Protein AF-0000000076840394 (afdb_homodimer)

Structure (mmCIF, N/CA/C/O backbone):
data_AF-0000000076840394-model_v1
#
loop_
_entity.id
_entity.type
_entity.pdbx_description
1 polymer 'Thylakoid lumenal 17.4 kDa protein, chloroplastic'
#
loop_
_atom_site.group_PDB
_atom_site.id
_atom_site.type_symbol
_atom_site.label_atom_id
_atom_site.label_alt_id
_atom_site.label_comp_id
_atom_site.label_asym_id
_atom_site.label_entity_id
_atom_site.label_seq_id
_atom_site.pdbx_PDB_ins_code
_atom_site.Cartn_x
_atom_site.Cartn_y
_atom_site.Cartn_z
_atom_site.occupancy
_atom_site.B_iso_or_equiv
_atom_site.auth_seq_id
_atom_site.auth_comp_id
_atom_site.auth_asym_id
_atom_site.auth_atom_id
_atom_site.pdbx_PDB_model_num
ATOM 1 N N . LEU A 1 1 ? -1.223 6.891 24.359 1 33.06 1 LEU A N 1
ATOM 2 C CA . LEU A 1 1 ? 0.217 6.652 24.375 1 33.06 1 LEU A CA 1
ATOM 3 C C . LEU A 1 1 ? 0.925 7.566 23.375 1 33.06 1 LEU A C 1
ATOM 5 O O . LEU A 1 1 ? 0.61 7.559 22.188 1 33.06 1 LEU A O 1
ATOM 9 N N . PHE A 1 2 ? 1.426 8.547 23.859 1 42.38 2 PHE A N 1
ATOM 10 C CA . PHE A 1 2 ? 2.209 9.508 23.094 1 42.38 2 PHE A CA 1
ATOM 11 C C . PHE A 1 2 ? 3.326 8.812 22.328 1 42.38 2 PHE A C 1
ATOM 13 O O . PHE A 1 2 ? 4.133 8.094 22.922 1 42.38 2 PHE A O 1
ATOM 20 N N . LEU A 1 3 ? 3.109 8.312 21.234 1 62.56 3 LEU A N 1
ATOM 21 C CA . LEU A 1 3 ? 4.234 7.793 20.469 1 62.56 3 LEU A CA 1
ATOM 22 C C . LEU A 1 3 ? 5.418 8.758 20.516 1 62.56 3 LEU A C 1
ATOM 24 O O . LEU A 1 3 ? 5.254 9.961 20.281 1 62.56 3 LEU A O 1
ATOM 28 N N . ARG A 1 4 ? 6.332 8.477 21.391 1 76.56 4 ARG A N 1
ATOM 29 C CA . ARG A 1 4 ? 7.582 9.227 21.359 1 76.56 4 ARG A CA 1
ATOM 30 C C . ARG A 1 4 ? 8.25 9.141 19.984 1 76.56 4 ARG A C 1
ATOM 32 O O . ARG A 1 4 ? 8.703 8.07 19.578 1 76.56 4 ARG A O 1
ATOM 39 N N . LEU A 1 5 ? 8.008 10.195 19.188 1 86.69 5 LEU A N 1
ATOM 40 C CA . LEU A 1 5 ? 8.641 10.281 17.859 1 86.69 5 LEU A CA 1
ATOM 41 C C . LEU A 1 5 ? 10.133 10.531 18 1 86.69 5 LEU A C 1
ATOM 43 O O . LEU A 1 5 ? 10.578 11.18 18.938 1 86.69 5 LEU A O 1
ATOM 47 N N . PRO A 1 6 ? 10.836 9.938 17.156 1 88.19 6 PRO A N 1
ATOM 48 C CA . PRO A 1 6 ? 12.266 10.25 17.172 1 88.19 6 PRO A CA 1
ATOM 49 C C . PRO A 1 6 ? 12.547 11.734 16.953 1 88.19 6 PRO A C 1
ATOM 51 O O . PRO A 1 6 ? 11.648 12.484 16.562 1 88.19 6 PRO A O 1
ATOM 54 N N . PRO A 1 7 ? 13.805 12.078 17.359 1 92.31 7 PRO A N 1
ATOM 55 C CA . PRO A 1 7 ? 14.148 13.461 17.016 1 92.31 7 PRO A CA 1
ATOM 56 C C . PRO A 1 7 ? 13.953 13.766 15.531 1 92.31 7 PRO A C 1
ATOM 58 O O . PRO A 1 7 ? 14.047 12.867 14.695 1 92.31 7 PRO A O 1
ATOM 61 N N . LEU A 1 8 ? 13.695 14.977 15.305 1 94.69 8 LEU A N 1
ATOM 62 C CA . LEU A 1 8 ? 13.531 15.414 13.922 1 94.69 8 LEU A CA 1
ATOM 63 C C . LEU A 1 8 ? 14.797 15.164 13.117 1 94.69 8 LEU A C 1
ATOM 65 O O . LEU A 1 8 ? 15.906 15.406 13.602 1 94.69 8 LEU A O 1
ATOM 69 N N . SER A 1 9 ? 14.555 14.695 11.938 1 93.06 9 SER A N 1
ATOM 70 C CA . SER A 1 9 ? 15.703 14.453 11.07 1 93.06 9 SER A CA 1
ATOM 71 C C . SER A 1 9 ? 16.453 15.742 10.781 1 93.06 9 SER A C 1
ATOM 73 O O . SER A 1 9 ? 15.852 16.797 10.562 1 93.06 9 SER A O 1
ATOM 75 N N . THR A 1 10 ? 17.797 15.625 10.734 1 94 10 THR A N 1
ATOM 76 C CA . THR A 1 10 ? 18.625 16.781 10.438 1 94 10 THR A CA 1
ATOM 77 C C . THR A 1 10 ? 19 16.812 8.953 1 94 10 THR A C 1
ATOM 79 O O . THR A 1 10 ? 19.734 17.719 8.516 1 94 10 THR A O 1
ATOM 82 N N . ASP A 1 11 ? 18.547 15.867 8.195 1 92.12 11 ASP A N 1
ATOM 83 C CA . ASP A 1 11 ? 18.781 15.867 6.754 1 92.12 11 ASP A CA 1
ATOM 84 C C . ASP A 1 11 ? 18.172 17.094 6.086 1 92.12 11 ASP A C 1
ATOM 86 O O . ASP A 1 11 ? 16.953 17.281 6.121 1 92.12 11 ASP A O 1
ATOM 90 N N . PRO A 1 12 ? 19.016 17.891 5.426 1 94.88 12 PRO A N 1
ATOM 91 C CA . PRO A 1 12 ? 18.469 19.109 4.828 1 94.88 12 PRO A CA 1
ATOM 92 C C . PRO A 1 12 ? 17.516 18.812 3.676 1 94.88 12 PRO A C 1
ATOM 94 O O . PRO A 1 12 ? 16.75 19.703 3.271 1 94.88 12 PRO A O 1
ATOM 97 N N . ASN A 1 13 ? 17.547 17.625 3.146 1 93.88 13 ASN A N 1
ATOM 98 C CA . ASN A 1 13 ? 16.672 17.281 2.023 1 93.88 13 ASN A CA 1
ATOM 99 C C . ASN A 1 13 ? 15.523 16.375 2.461 1 93.88 13 ASN A C 1
ATOM 101 O O . ASN A 1 13 ? 14.938 15.664 1.639 1 93.88 13 ASN A O 1
ATOM 105 N N . ARG A 1 14 ? 15.195 16.422 3.707 1 93.31 14 ARG A N 1
ATOM 106 C CA . ARG A 1 14 ? 14.203 15.492 4.246 1 93.31 14 ARG A CA 1
ATOM 107 C C . ARG A 1 14 ? 12.844 15.695 3.586 1 93.31 14 ARG A C 1
ATOM 109 O O . ARG A 1 14 ? 12.125 14.727 3.334 1 93.31 14 ARG A O 1
ATOM 116 N N . CYS A 1 15 ? 12.492 16.922 3.199 1 96.94 15 CYS A N 1
ATOM 117 C CA . CYS A 1 15 ? 11.195 17.156 2.584 1 96.94 15 CYS A CA 1
ATOM 118 C C . CYS A 1 15 ? 11.172 16.656 1.146 1 96.94 15 CYS A C 1
ATOM 120 O O . CYS A 1 15 ? 10.188 16.047 0.713 1 96.94 15 CYS A O 1
ATOM 122 N N . GLU A 1 16 ? 12.305 16.766 0.503 1 93.88 16 GLU A N 1
ATOM 123 C CA . GLU A 1 16 ? 12.398 16.312 -0.881 1 93.88 16 GLU A CA 1
ATOM 124 C C . GLU A 1 16 ? 12.391 14.797 -0.964 1 93.88 16 GLU A C 1
ATOM 126 O O . GLU A 1 16 ? 12.086 14.227 -2.016 1 93.88 16 GLU A O 1
ATOM 131 N N . ALA A 1 17 ? 12.68 14.18 0.083 1 89.5 17 ALA A N 1
ATOM 132 C CA . ALA A 1 17 ? 12.664 12.719 0.111 1 89.5 17 ALA A CA 1
ATOM 133 C C . ALA A 1 17 ? 11.273 12.18 -0.183 1 89.5 17 ALA A C 1
ATOM 135 O O . ALA A 1 17 ? 11.125 11.055 -0.67 1 89.5 17 ALA A O 1
ATOM 136 N N . ALA A 1 18 ? 10.242 13.023 0.045 1 92.69 18 ALA A N 1
ATOM 137 C CA . ALA A 1 18 ? 8.867 12.617 -0.26 1 92.69 18 ALA A CA 1
ATOM 138 C C . ALA A 1 18 ? 8.688 12.383 -1.757 1 92.69 18 ALA A C 1
ATOM 140 O O . ALA A 1 18 ? 7.863 11.562 -2.168 1 92.69 18 ALA A O 1
ATOM 141 N N . PHE A 1 19 ? 9.523 13.055 -2.516 1 90.38 19 PHE A N 1
ATOM 142 C CA . PHE A 1 19 ? 9.398 12.984 -3.967 1 90.38 19 PHE A CA 1
ATOM 143 C C . PHE A 1 19 ? 10.039 11.711 -4.504 1 90.38 19 PHE A C 1
ATOM 145 O O . PHE A 1 19 ? 9.852 11.359 -5.672 1 90.38 19 PHE A O 1
ATOM 152 N N . VAL A 1 20 ? 10.727 11.062 -3.658 1 84.31 20 VAL A N 1
ATOM 153 C CA . VAL A 1 20 ? 11.32 9.773 -4.008 1 84.31 20 VAL A CA 1
ATOM 154 C C . VAL A 1 20 ? 10.516 8.648 -3.375 1 84.31 20 VAL A C 1
ATOM 156 O O . VAL A 1 20 ? 10.281 7.609 -4.004 1 84.31 20 VAL A O 1
ATOM 159 N N . GLY A 1 21 ? 10.039 8.828 -2.221 1 86.19 21 GLY A N 1
ATOM 160 C CA . GLY A 1 21 ? 9.336 7.793 -1.473 1 86.19 21 GLY A CA 1
ATOM 161 C C . GLY A 1 21 ? 10.266 6.922 -0.645 1 86.19 21 GLY A C 1
ATOM 162 O O . GLY A 1 21 ? 11.406 7.301 -0.382 1 86.19 21 GLY A O 1
ATOM 163 N N . ASN A 1 22 ? 9.656 5.887 -0.066 1 80.19 22 ASN A N 1
ATOM 164 C CA . ASN A 1 22 ? 10.523 5.07 0.778 1 80.19 22 ASN A CA 1
ATOM 165 C C . ASN A 1 22 ? 10.422 3.592 0.41 1 80.19 22 ASN A C 1
ATOM 167 O O . ASN A 1 22 ? 9.508 3.184 -0.305 1 80.19 22 ASN A O 1
ATOM 171 N N . THR A 1 23 ? 11.398 2.881 0.812 1 76.44 23 THR A N 1
ATOM 172 C CA . THR A 1 23 ? 11.539 1.473 0.46 1 76.44 23 THR A CA 1
ATOM 173 C C . THR A 1 23 ? 11.078 0.58 1.609 1 76.44 23 THR A C 1
ATOM 175 O O . THR A 1 23 ? 11.086 -0.647 1.49 1 76.44 23 THR A O 1
ATOM 178 N N . ILE A 1 24 ? 10.758 1.131 2.719 1 69.94 24 ILE A N 1
ATOM 179 C CA . ILE A 1 24 ? 10.406 0.3 3.863 1 69.94 24 ILE A CA 1
ATOM 180 C C . ILE A 1 24 ? 8.992 0.65 4.336 1 69.94 24 ILE A C 1
ATOM 182 O O . ILE A 1 24 ? 8.648 1.828 4.449 1 69.94 24 ILE A O 1
ATOM 186 N N . GLY A 1 25 ? 8.016 -0.244 4.355 1 61.03 25 GLY A N 1
ATOM 187 C CA . GLY A 1 25 ? 6.723 -0.118 5.016 1 61.03 25 GLY A CA 1
ATOM 188 C C . GLY A 1 25 ? 6.773 -0.451 6.492 1 61.03 25 GLY A C 1
ATOM 189 O O . GLY A 1 25 ? 5.746 -0.436 7.172 1 61.03 25 GLY A O 1
ATOM 190 N N . GLN A 1 26 ? 7.676 0.099 7.418 1 51.09 26 GLN A N 1
ATOM 191 C CA . GLN A 1 26 ? 8.086 -0.066 8.805 1 51.09 26 GLN A CA 1
ATOM 192 C C . GLN A 1 26 ? 7.863 -1.5 9.281 1 51.09 26 GLN A C 1
ATOM 194 O O . GLN A 1 26 ? 6.738 -1.998 9.266 1 51.09 26 GLN A O 1
ATOM 199 N N . ALA A 1 27 ? 8.539 -2.461 8.797 1 44.81 27 ALA A N 1
ATOM 200 C CA . ALA A 1 27 ? 8.539 -3.66 9.633 1 44.81 27 ALA A CA 1
ATOM 201 C C . ALA A 1 27 ? 9.25 -3.408 10.961 1 44.81 27 ALA A C 1
ATOM 203 O O . ALA A 1 27 ? 10.078 -2.498 11.062 1 44.81 27 ALA A O 1
ATOM 204 N N . ASN A 1 28 ? 8.812 -4.027 12.039 1 40.78 28 ASN A N 1
ATOM 205 C CA . ASN A 1 28 ? 9.328 -4.082 13.398 1 40.78 28 ASN A CA 1
ATOM 206 C C . ASN A 1 28 ? 10.852 -4.121 13.422 1 40.78 28 ASN A C 1
ATOM 208 O O . ASN A 1 28 ? 11.445 -4.859 14.211 1 40.78 28 ASN A O 1
ATOM 212 N N . GLY A 1 29 ? 11.602 -3.328 12.859 1 39.72 29 GLY A N 1
ATOM 213 C CA . GLY A 1 29 ? 13.008 -3.309 13.203 1 39.72 29 GLY A CA 1
ATOM 214 C C . GLY A 1 29 ? 13.906 -2.914 12.047 1 39.72 29 GLY A C 1
ATOM 215 O O . GLY A 1 29 ? 15.133 -3.002 12.141 1 39.72 29 GLY A O 1
ATOM 216 N N . VAL A 1 30 ? 13.406 -3.045 10.891 1 45.47 30 VAL A N 1
ATOM 217 C CA . VAL A 1 30 ? 14.453 -2.795 9.898 1 45.47 30 VAL A CA 1
ATOM 218 C C . VAL A 1 30 ? 14.672 -1.292 9.75 1 45.47 30 VAL A C 1
ATOM 220 O O . VAL A 1 30 ? 13.711 -0.525 9.648 1 45.47 30 VAL A O 1
ATOM 223 N N . TYR A 1 31 ? 15.859 -0.805 10.352 1 45.94 31 TYR A N 1
ATOM 224 C CA . TYR A 1 31 ? 16.359 0.556 10.508 1 45.94 31 TYR A CA 1
ATOM 225 C C . TYR A 1 31 ? 16.594 1.209 9.156 1 45.94 31 TYR A C 1
ATOM 227 O O . TYR A 1 31 ? 17.703 1.135 8.609 1 45.94 31 TYR A O 1
ATOM 235 N N . ASP A 1 32 ? 15.75 1.082 8.18 1 59.88 32 ASP A N 1
ATOM 236 C CA . ASP A 1 32 ? 16.062 2.047 7.129 1 59.88 32 ASP A CA 1
ATOM 237 C C . ASP A 1 32 ? 15.602 3.449 7.516 1 59.88 32 ASP A C 1
ATOM 239 O O . ASP A 1 32 ? 14.891 3.623 8.508 1 59.88 32 ASP A O 1
ATOM 243 N N . LYS A 1 33 ? 16.25 4.449 6.914 1 68.88 33 LYS A N 1
ATOM 244 C CA . LYS A 1 33 ? 16.016 5.859 7.223 1 68.88 33 LYS A CA 1
ATOM 245 C C . LYS A 1 33 ? 14.531 6.203 7.141 1 68.88 33 LYS A C 1
ATOM 247 O O . LYS A 1 33 ? 13.875 5.914 6.137 1 68.88 33 LYS A O 1
ATOM 252 N N . VAL A 1 34 ? 14.023 6.547 8.289 1 78.5 34 VAL A N 1
ATOM 253 C CA . VAL A 1 34 ? 12.633 6.977 8.422 1 78.5 34 VAL A CA 1
ATOM 254 C C . VAL A 1 34 ? 12.359 8.141 7.477 1 78.5 34 VAL A C 1
ATOM 256 O O . VAL A 1 34 ? 13.195 9.039 7.336 1 78.5 34 VAL A O 1
ATOM 259 N N . LEU A 1 35 ? 11.305 8.078 6.754 1 90 35 LEU A N 1
ATOM 260 C CA . LEU A 1 35 ? 10.875 9.219 5.961 1 90 35 LEU A CA 1
ATOM 261 C C . LEU A 1 35 ? 10.234 10.281 6.848 1 90 35 LEU A C 1
ATOM 263 O O . LEU A 1 35 ? 9.039 10.227 7.129 1 90 35 LEU A O 1
ATOM 267 N N . ASP A 1 36 ? 11.055 11.211 7.305 1 93.31 36 ASP A N 1
ATOM 268 C CA . ASP A 1 36 ? 10.609 12.242 8.227 1 93.31 36 ASP A CA 1
ATOM 269 C C . ASP A 1 36 ? 10.164 13.5 7.473 1 93.31 36 ASP A C 1
ATOM 271 O O . ASP A 1 36 ? 11 14.312 7.066 1 93.31 36 ASP A O 1
ATOM 275 N N . LEU A 1 37 ? 8.844 13.633 7.391 1 96.94 37 LEU A N 1
ATOM 276 C CA . LEU A 1 37 ? 8.266 14.742 6.641 1 96.94 37 LEU A CA 1
ATOM 277 C C . LEU A 1 37 ? 7.574 15.727 7.578 1 96.94 37 LEU A C 1
ATOM 279 O O . LEU A 1 37 ? 6.773 16.547 7.137 1 96.94 37 LEU A O 1
ATOM 283 N N . ARG A 1 38 ? 7.816 15.555 8.93 1 98.38 38 ARG A N 1
ATOM 284 C CA . ARG A 1 38 ? 7.184 16.469 9.875 1 98.38 38 ARG A CA 1
ATOM 285 C C . ARG A 1 38 ? 7.516 17.906 9.555 1 98.38 38 ARG A C 1
ATOM 287 O O . ARG A 1 38 ? 8.656 18.234 9.219 1 98.38 38 ARG A O 1
ATOM 294 N N . PHE A 1 39 ? 6.512 18.719 9.461 1 98.69 39 PHE A N 1
ATOM 295 C CA . PHE A 1 39 ? 6.562 20.172 9.32 1 98.69 39 PHE A CA 1
ATOM 296 C C . PHE A 1 39 ? 6.953 20.562 7.902 1 98.69 39 PHE A C 1
ATOM 298 O O . PHE A 1 39 ? 7.141 21.75 7.609 1 98.69 39 PHE A O 1
ATOM 305 N N . CYS A 1 40 ? 7.074 19.641 6.988 1 98.81 40 CYS A N 1
ATOM 306 C CA . CYS A 1 40 ? 7.332 19.969 5.594 1 98.81 40 CYS A CA 1
ATOM 307 C C . CYS A 1 40 ? 6.109 20.625 4.949 1 98.81 40 CYS A C 1
ATOM 309 O O . CYS A 1 40 ? 4.977 20.359 5.359 1 98.81 40 CYS A O 1
ATOM 311 N N . ASP A 1 41 ? 6.379 21.438 3.996 1 98.88 41 ASP A N 1
ATOM 312 C CA . ASP A 1 41 ? 5.301 22.125 3.283 1 98.88 41 ASP A CA 1
ATOM 313 C C . ASP A 1 41 ? 5.234 21.672 1.827 1 98.88 41 ASP A C 1
ATOM 315 O O . ASP A 1 41 ? 6.113 22 1.028 1 98.88 41 ASP A O 1
ATOM 319 N N . PHE A 1 42 ? 4.117 20.906 1.491 1 98.75 42 PHE A N 1
ATOM 320 C CA . PHE A 1 42 ? 3.896 20.422 0.135 1 98.75 42 PHE A CA 1
ATOM 321 C C . PHE A 1 42 ? 2.656 21.062 -0.477 1 98.75 42 PHE A C 1
ATOM 323 O O . PHE A 1 42 ? 2.072 20.531 -1.42 1 98.75 42 PHE A O 1
ATOM 330 N N . THR A 1 43 ? 2.275 22.188 0.034 1 98.88 43 THR A N 1
ATOM 331 C CA . THR A 1 43 ? 1.061 22.875 -0.402 1 98.88 43 THR A CA 1
ATOM 332 C C . THR A 1 43 ? 1.064 23.062 -1.916 1 98.88 43 THR A C 1
ATOM 334 O O . THR A 1 43 ? 2.053 23.531 -2.484 1 98.88 43 THR A O 1
ATOM 337 N N . ASN A 1 44 ? 0.104 22.562 -2.555 1 98.81 44 ASN A N 1
ATOM 338 C CA . ASN A 1 44 ? -0.205 22.734 -3.971 1 98.81 44 ASN A CA 1
ATOM 339 C C . ASN A 1 44 ? 0.82 22.031 -4.855 1 98.81 44 ASN A C 1
ATOM 341 O O . ASN A 1 44 ? 0.971 22.359 -6.031 1 98.81 44 ASN A O 1
ATOM 345 N N . ASP A 1 45 ? 1.522 21.047 -4.266 1 98.19 45 ASP A N 1
ATOM 346 C CA . ASP A 1 45 ? 2.348 20.219 -5.125 1 98.19 45 ASP A CA 1
ATOM 347 C C . ASP A 1 45 ? 1.482 19.312 -6.012 1 98.19 45 ASP A C 1
ATOM 349 O O . ASP A 1 45 ? 0.798 18.422 -5.516 1 98.19 45 ASP A O 1
ATOM 353 N N . LYS A 1 46 ? 1.564 19.516 -7.277 1 97.94 46 LYS A N 1
ATOM 354 C CA . LYS A 1 46 ? 0.637 18.844 -8.18 1 97.94 46 LYS A CA 1
ATOM 355 C C . LYS A 1 46 ? 1.317 17.688 -8.898 1 97.94 46 LYS A C 1
ATOM 357 O O . LYS A 1 46 ? 0.671 16.938 -9.641 1 97.94 46 LYS A O 1
ATOM 362 N N . ASN A 1 47 ? 2.633 17.422 -8.562 1 93.56 47 ASN A N 1
ATOM 363 C CA . ASN A 1 47 ? 3.326 16.5 -9.461 1 93.56 47 ASN A CA 1
ATOM 364 C C . ASN A 1 47 ? 4.234 15.547 -8.695 1 93.56 47 ASN A C 1
ATOM 366 O O . ASN A 1 47 ? 4.289 14.359 -9.008 1 93.56 47 ASN A O 1
ATOM 370 N N . ASN A 1 48 ? 4.859 15.992 -7.672 1 92.69 48 ASN A N 1
ATOM 371 C CA . ASN A 1 48 ? 6.016 15.273 -7.148 1 92.69 48 ASN A CA 1
ATOM 372 C C . ASN A 1 48 ? 5.598 14.148 -6.203 1 92.69 48 ASN A C 1
ATOM 374 O O . ASN A 1 48 ? 6.383 13.242 -5.93 1 92.69 48 ASN A O 1
ATOM 378 N N . LEU A 1 49 ? 4.312 14.164 -5.766 1 94.19 49 LEU A N 1
ATOM 379 C CA . LEU A 1 49 ? 3.92 13.203 -4.746 1 94.19 49 LEU A CA 1
ATOM 380 C C . LEU A 1 49 ? 3.053 12.102 -5.344 1 94.19 49 LEU A C 1
ATOM 382 O O . LEU A 1 49 ? 2.795 11.086 -4.688 1 94.19 49 LEU A O 1
ATOM 386 N N . LYS A 1 50 ? 2.662 12.25 -6.637 1 93.75 50 LYS A N 1
ATOM 387 C CA . LYS A 1 50 ? 1.775 11.289 -7.285 1 93.75 50 LYS A CA 1
ATOM 388 C C . LYS A 1 50 ? 2.402 9.898 -7.32 1 93.75 50 LYS A C 1
ATOM 390 O O . LYS A 1 50 ? 3.561 9.742 -7.711 1 93.75 50 LYS A O 1
ATOM 395 N N . GLY A 1 51 ? 1.703 9.031 -6.773 1 90.06 51 GLY A N 1
ATOM 396 C CA . GLY A 1 51 ? 2.084 7.633 -6.926 1 90.06 51 GLY A CA 1
ATOM 397 C C . GLY A 1 51 ? 3.217 7.223 -6.004 1 90.06 51 GLY A C 1
ATOM 398 O O . GLY A 1 51 ? 3.75 6.117 -6.125 1 90.06 51 GLY A O 1
ATOM 399 N N . LYS A 1 52 ? 3.566 8.039 -5.109 1 89.94 52 LYS A N 1
ATOM 400 C CA . LYS A 1 52 ? 4.691 7.715 -4.242 1 89.94 52 LYS A CA 1
ATOM 401 C C . LYS A 1 52 ? 4.258 6.805 -3.094 1 89.94 52 LYS A C 1
ATOM 403 O O . LYS A 1 52 ? 3.088 6.793 -2.713 1 89.94 52 LYS A O 1
ATOM 408 N N . THR A 1 53 ? 5.219 5.988 -2.709 1 91.12 53 THR A N 1
ATOM 409 C CA . THR A 1 53 ? 5.027 5.25 -1.466 1 91.12 53 THR A CA 1
ATOM 410 C C . THR A 1 53 ? 5.574 6.039 -0.28 1 91.12 53 THR A C 1
ATOM 412 O O . THR A 1 53 ? 6.758 6.383 -0.251 1 91.12 53 THR A O 1
ATOM 415 N N . LEU A 1 54 ? 4.73 6.312 0.624 1 91.5 54 LEU A N 1
ATOM 416 C CA . LEU A 1 54 ? 5.09 7.043 1.833 1 91.5 54 LEU A CA 1
ATOM 417 C C . LEU A 1 54 ? 4.855 6.191 3.074 1 91.5 54 LEU A C 1
ATOM 419 O O . LEU A 1 54 ? 4.25 6.648 4.043 1 91.5 54 LEU A O 1
ATOM 423 N N . SER A 1 55 ? 5.316 4.996 2.996 1 89.5 55 SER A N 1
ATOM 424 C CA . SER A 1 55 ? 5.113 4.051 4.09 1 89.5 55 SER A CA 1
ATOM 425 C C . SER A 1 55 ? 5.906 4.465 5.328 1 89.5 55 SER A C 1
ATOM 427 O O . SER A 1 55 ? 7.055 4.902 5.219 1 89.5 55 SER A O 1
ATOM 429 N N . ALA A 1 56 ? 5.262 4.387 6.492 1 88.62 56 ALA A N 1
ATOM 430 C CA . ALA A 1 56 ? 5.84 4.672 7.805 1 88.62 56 ALA A CA 1
ATOM 431 C C . ALA A 1 56 ? 6.324 6.117 7.883 1 88.62 56 ALA A C 1
ATOM 433 O O . ALA A 1 56 ? 7.148 6.457 8.734 1 88.62 56 ALA A O 1
ATOM 434 N N . ALA A 1 57 ? 5.867 6.902 7 1 92.31 57 ALA A N 1
ATOM 435 C CA . ALA A 1 57 ? 6.285 8.297 7 1 92.31 57 ALA A CA 1
ATOM 436 C C . ALA A 1 57 ? 5.758 9.031 8.227 1 92.31 57 ALA A C 1
ATOM 438 O O . ALA A 1 57 ? 4.617 8.82 8.641 1 92.31 57 ALA A O 1
ATOM 439 N N . LEU A 1 58 ? 6.672 9.836 8.773 1 94.62 58 LEU A N 1
ATOM 440 C CA . LEU A 1 58 ? 6.266 10.773 9.812 1 94.62 58 LEU A CA 1
ATOM 441 C C . LEU A 1 58 ? 5.883 12.125 9.211 1 94.62 58 LEU A C 1
ATOM 443 O O . LEU A 1 58 ? 6.727 12.805 8.625 1 94.62 58 LEU A O 1
ATOM 447 N N . MET A 1 59 ? 4.539 12.539 9.43 1 97.44 59 MET A N 1
ATOM 448 C CA . MET A 1 59 ? 4.051 13.68 8.672 1 97.44 59 MET A CA 1
ATOM 449 C C . MET A 1 59 ? 3.369 14.695 9.586 1 97.44 59 MET A C 1
ATOM 451 O O . MET A 1 59 ? 2.654 15.578 9.117 1 97.44 59 MET A O 1
ATOM 455 N N . SER A 1 60 ? 3.551 14.5 10.898 1 98.19 60 SER A N 1
ATOM 456 C CA . SER A 1 60 ? 2.91 15.43 11.812 1 98.19 60 SER A CA 1
ATOM 457 C C . SER A 1 60 ? 3.32 16.875 11.508 1 98.19 60 SER A C 1
ATOM 459 O O . SER A 1 60 ? 4.504 17.156 11.328 1 98.19 60 SER A O 1
ATOM 461 N N . GLY A 1 61 ? 2.303 17.703 11.398 1 98.44 61 GLY A N 1
ATOM 462 C CA . GLY A 1 61 ? 2.545 19.109 11.172 1 98.44 61 GLY A CA 1
ATOM 463 C C . GLY A 1 61 ? 2.881 19.438 9.727 1 98.44 61 GLY A C 1
ATOM 464 O O . GLY A 1 61 ? 3.076 20.594 9.375 1 98.44 61 GLY A O 1
ATOM 465 N N . ALA A 1 62 ? 2.945 18.469 8.875 1 98.88 62 ALA A N 1
ATOM 466 C CA . ALA A 1 62 ? 3.188 18.719 7.457 1 98.88 62 ALA A CA 1
ATOM 467 C C . ALA A 1 62 ? 1.947 19.297 6.785 1 98.88 62 ALA A C 1
ATOM 469 O O . ALA A 1 62 ? 0.831 19.141 7.285 1 98.88 62 ALA A O 1
ATOM 470 N N . LYS A 1 63 ? 2.174 20.016 5.719 1 98.94 63 LYS A N 1
ATOM 471 C CA . LYS A 1 63 ? 1.087 20.578 4.93 1 98.94 63 LYS A CA 1
ATOM 472 C C . LYS A 1 63 ? 1.047 19.969 3.529 1 98.94 63 LYS A C 1
ATOM 474 O O . LYS A 1 63 ? 2.029 20.047 2.787 1 98.94 63 LYS A O 1
ATOM 479 N N . PHE A 1 64 ? -0.13 19.406 3.195 1 98.94 64 PHE A N 1
ATOM 480 C CA . PHE A 1 64 ? -0.358 18.844 1.873 1 98.94 64 PHE A CA 1
ATOM 481 C C . PHE A 1 64 ? -1.527 19.531 1.182 1 98.94 64 PHE A C 1
ATOM 483 O O . PHE A 1 64 ? -2.076 19.016 0.208 1 98.94 64 PHE A O 1
ATOM 490 N N . ASP A 1 65 ? -1.886 20.75 1.66 1 98.94 65 ASP A N 1
ATOM 491 C CA . ASP A 1 65 ? -3.092 21.422 1.18 1 98.94 65 ASP A CA 1
ATOM 492 C C . ASP A 1 65 ? -3.059 21.594 -0.338 1 98.94 65 ASP A C 1
ATOM 494 O O . ASP A 1 65 ? -2.1 22.125 -0.889 1 98.94 65 ASP A O 1
ATOM 498 N N . GLY A 1 66 ? -4.074 21.047 -0.939 1 98.88 66 GLY A N 1
ATOM 499 C CA . GLY A 1 66 ? -4.234 21.188 -2.377 1 98.88 66 GLY A CA 1
ATOM 500 C C . GLY A 1 66 ? -3.279 20.328 -3.176 1 98.88 66 GLY A C 1
ATOM 501 O O . GLY A 1 66 ? -3.252 20.391 -4.406 1 98.88 66 GLY A O 1
ATOM 502 N N . ALA A 1 67 ? -2.521 19.484 -2.537 1 98.88 67 ALA A N 1
ATOM 503 C CA . ALA A 1 67 ? -1.546 18.656 -3.246 1 98.88 67 ALA A CA 1
ATOM 504 C C . ALA A 1 67 ? -2.225 17.484 -3.947 1 98.88 67 ALA A C 1
ATOM 506 O O . ALA A 1 67 ? -3.326 17.078 -3.566 1 98.88 67 ALA A O 1
ATOM 507 N N . ASP A 1 68 ? -1.573 17.031 -5.031 1 98.62 68 ASP A N 1
ATOM 508 C CA . ASP A 1 68 ? -2.008 15.828 -5.742 1 98.62 68 ASP A CA 1
ATOM 509 C C . ASP A 1 68 ? -1.285 14.594 -5.223 1 98.62 68 ASP A C 1
ATOM 511 O O . ASP A 1 68 ? -0.11 14.375 -5.531 1 98.62 68 ASP A O 1
ATOM 515 N N . LEU A 1 69 ? -1.947 13.812 -4.414 1 97.5 69 LEU A N 1
ATOM 516 C CA . LEU A 1 69 ? -1.432 12.547 -3.904 1 97.5 69 LEU A CA 1
ATOM 517 C C . LEU A 1 69 ? -2.145 11.367 -4.555 1 97.5 69 LEU A C 1
ATOM 519 O O . LEU A 1 69 ? -2.305 10.312 -3.936 1 97.5 69 LEU A O 1
ATOM 523 N N . THR A 1 70 ? -2.586 11.555 -5.832 1 97.25 70 THR A N 1
ATOM 524 C CA . THR A 1 70 ? -3.217 10.445 -6.531 1 97.25 70 THR A CA 1
ATOM 525 C C . THR A 1 70 ? -2.285 9.234 -6.578 1 97.25 70 THR A C 1
ATOM 527 O O . THR A 1 70 ? -1.077 9.383 -6.773 1 97.25 70 THR A O 1
ATOM 530 N N . GLU A 1 71 ? -2.832 8.102 -6.254 1 94.19 71 GLU A N 1
ATOM 531 C CA . GLU A 1 71 ? -2.17 6.805 -6.383 1 94.19 71 GLU A CA 1
ATOM 532 C C . GLU A 1 71 ? -1.082 6.633 -5.328 1 94.19 71 GLU A C 1
ATOM 534 O O . GLU A 1 71 ? -0.258 5.723 -5.422 1 94.19 71 GLU A O 1
ATOM 539 N N . VAL A 1 72 ? -1.065 7.43 -4.328 1 94.75 72 VAL A N 1
ATOM 540 C CA . VAL A 1 72 ? -0.084 7.27 -3.26 1 94.75 72 VAL A CA 1
ATOM 541 C C . VAL A 1 72 ? -0.391 6.004 -2.463 1 94.75 72 VAL A C 1
ATOM 543 O O . VAL A 1 72 ? -1.552 5.602 -2.35 1 94.75 72 VAL A O 1
ATOM 546 N N . VAL A 1 73 ? 0.64 5.379 -1.972 1 94.12 73 VAL A N 1
ATOM 547 C CA . VAL A 1 73 ? 0.494 4.336 -0.962 1 94.12 73 VAL A CA 1
ATOM 548 C C . VAL A 1 73 ? 1.034 4.832 0.377 1 94.12 73 VAL A C 1
ATOM 550 O O . VAL A 1 73 ? 2.223 5.141 0.498 1 94.12 73 VAL A O 1
ATOM 553 N N . MET A 1 74 ? 0.18 4.934 1.36 1 94.5 74 MET A N 1
ATOM 554 C CA . MET A 1 74 ? 0.532 5.328 2.721 1 94.5 74 MET A CA 1
ATOM 555 C C . MET A 1 74 ? 0.191 4.219 3.713 1 94.5 74 MET A C 1
ATOM 557 O O . MET A 1 74 ? -0.954 4.105 4.156 1 94.5 74 MET A O 1
ATOM 561 N N . SER A 1 75 ? 1.132 3.447 3.988 1 93.75 75 SER A N 1
ATOM 562 C CA . SER A 1 75 ? 0.951 2.393 4.98 1 93.75 75 SER A CA 1
ATOM 563 C C . SER A 1 75 ? 1.653 2.738 6.289 1 93.75 75 SER A C 1
ATOM 565 O O . SER A 1 75 ? 2.838 3.076 6.293 1 93.75 75 SER A O 1
ATOM 567 N N . LYS A 1 76 ? 0.852 2.787 7.375 1 93 76 LYS A N 1
ATOM 568 C CA . LYS A 1 76 ? 1.392 2.988 8.719 1 93 76 LYS A CA 1
ATOM 569 C C . LYS A 1 76 ? 2.002 4.379 8.859 1 93 76 LYS A C 1
ATOM 571 O O . LYS A 1 76 ? 3.012 4.551 9.547 1 93 76 LYS A O 1
ATOM 576 N N . ALA A 1 77 ? 1.471 5.273 8.086 1 93.88 77 ALA A N 1
ATOM 577 C CA . ALA A 1 77 ? 1.95 6.648 8.18 1 93.88 77 ALA A CA 1
ATOM 578 C C . ALA A 1 77 ? 1.392 7.34 9.422 1 93.88 77 ALA A C 1
ATOM 580 O O . ALA A 1 77 ? 0.289 7.023 9.875 1 93.88 77 ALA A O 1
ATOM 581 N N . TYR A 1 78 ? 2.199 8.219 9.969 1 96.44 78 TYR A N 1
ATOM 582 C CA . TYR A 1 78 ? 1.792 9.023 11.117 1 96.44 78 TYR A CA 1
ATOM 583 C C . TYR A 1 78 ? 1.609 10.484 10.719 1 96.44 78 TYR A C 1
ATOM 585 O O . TYR A 1 78 ? 2.586 11.227 10.594 1 96.44 78 TYR A O 1
ATOM 593 N N . ALA A 1 79 ? 0.344 10.93 10.648 1 98.19 79 ALA A N 1
ATOM 594 C CA . ALA A 1 79 ? 0.048 12.25 10.094 1 98.19 79 ALA A CA 1
ATOM 595 C C . ALA A 1 79 ? -0.772 13.086 11.078 1 98.19 79 ALA A C 1
ATOM 597 O O . ALA A 1 79 ? -1.604 13.898 10.672 1 98.19 79 ALA A O 1
ATOM 598 N N . VAL A 1 80 ? -0.591 12.852 12.328 1 98.56 80 VAL A N 1
ATOM 599 C CA . VAL A 1 80 ? -1.354 13.57 13.344 1 98.56 80 VAL A CA 1
ATOM 600 C C . VAL A 1 80 ? -1.1 15.07 13.227 1 98.56 80 VAL A C 1
ATOM 602 O O . VAL A 1 80 ? 0.052 15.508 13.188 1 98.56 80 VAL A O 1
ATOM 605 N N . GLY A 1 81 ? -2.154 15.781 13.117 1 98.75 81 GLY A N 1
ATOM 606 C CA . GLY A 1 81 ? -2.074 17.234 13.125 1 98.75 81 GLY A CA 1
ATOM 607 C C . GLY A 1 81 ? -1.629 17.812 11.789 1 98.75 81 GLY A C 1
ATOM 608 O O . GLY A 1 81 ? -1.425 19.016 11.672 1 98.75 81 GLY A O 1
ATOM 609 N N . ALA A 1 82 ? -1.452 16.984 10.789 1 98.88 82 ALA A N 1
ATOM 610 C CA . ALA A 1 82 ? -1.082 17.469 9.469 1 98.88 82 ALA A CA 1
ATOM 611 C C . ALA A 1 82 ? -2.273 18.125 8.773 1 98.88 82 ALA A C 1
ATOM 613 O O . ALA A 1 82 ? -3.408 18.016 9.242 1 98.88 82 ALA A O 1
ATOM 614 N N . SER A 1 83 ? -1.972 18.844 7.711 1 99 83 SER A N 1
ATOM 615 C CA . SER A 1 83 ? -3.045 19.469 6.941 1 99 83 SER A CA 1
ATOM 616 C C . SER A 1 83 ? -3.127 18.891 5.535 1 99 83 SER A C 1
ATOM 618 O O . SER A 1 83 ? -2.127 18.844 4.816 1 99 83 SER A O 1
ATOM 620 N N . PHE A 1 84 ? -4.312 18.422 5.199 1 98.94 84 PHE A N 1
ATOM 621 C CA . PHE A 1 84 ? -4.605 17.844 3.895 1 98.94 84 PHE A CA 1
ATOM 622 C C . PHE A 1 84 ? -5.809 18.516 3.256 1 98.94 84 PHE A C 1
ATOM 624 O O . PHE A 1 84 ? -6.598 17.875 2.557 1 98.94 84 PHE A O 1
ATOM 631 N N . LYS A 1 85 ? -6.023 19.812 3.564 1 98.94 85 LYS A N 1
ATOM 632 C CA . LYS A 1 85 ? -7.18 20.5 3 1 98.94 85 LYS A CA 1
ATOM 633 C C . LYS A 1 85 ? -7.16 20.453 1.476 1 98.94 85 LYS A C 1
ATOM 635 O O . LYS A 1 85 ? -6.18 20.844 0.847 1 98.94 85 LYS A O 1
ATOM 640 N N . GLY A 1 86 ? -8.164 19.906 0.933 1 98.94 86 GLY A N 1
ATOM 641 C CA . GLY A 1 86 ? -8.328 19.875 -0.512 1 98.94 86 GLY A CA 1
ATOM 642 C C . GLY A 1 86 ? -7.367 18.922 -1.195 1 98.94 86 GLY A C 1
ATOM 643 O O . GLY A 1 86 ? -7.176 18.984 -2.412 1 98.94 86 GLY A O 1
ATOM 644 N N . THR A 1 87 ? -6.703 18.062 -0.456 1 98.94 87 THR A N 1
ATOM 645 C CA . THR A 1 87 ? -5.746 17.125 -1.038 1 98.94 87 THR A CA 1
ATOM 646 C C . THR A 1 87 ? -6.465 16.047 -1.829 1 98.94 87 THR A C 1
ATOM 648 O O . THR A 1 87 ? -7.496 15.531 -1.392 1 98.94 87 THR A O 1
ATOM 651 N N . ASN A 1 88 ? -5.953 15.695 -3.002 1 98.94 88 ASN A N 1
ATOM 652 C CA . ASN A 1 88 ? -6.523 14.656 -3.852 1 98.94 88 ASN A CA 1
ATOM 653 C C . ASN A 1 88 ? -5.852 13.305 -3.617 1 98.94 88 ASN A C 1
ATOM 655 O O . ASN A 1 88 ? -4.711 13.094 -4.031 1 98.94 88 ASN A O 1
ATOM 659 N N . PHE A 1 89 ? -6.555 12.352 -2.951 1 98.75 89 PHE A N 1
ATOM 660 C CA . PHE A 1 89 ? -6.043 11.016 -2.684 1 98.75 89 PHE A CA 1
ATOM 661 C C . PHE A 1 89 ? -6.656 10 -3.641 1 98.75 89 PHE A C 1
ATOM 663 O O . PHE A 1 89 ? -6.691 8.805 -3.348 1 98.75 89 PHE A O 1
ATOM 670 N N . THR A 1 90 ? -7.184 10.445 -4.836 1 98.75 90 THR A N 1
ATOM 671 C CA . THR A 1 90 ? -7.855 9.531 -5.754 1 98.75 90 THR A CA 1
ATOM 672 C C . THR A 1 90 ? -6.965 8.344 -6.086 1 98.75 90 THR A C 1
ATOM 674 O O . THR A 1 90 ? -5.77 8.508 -6.344 1 98.75 90 THR A O 1
ATOM 677 N N . ASN A 1 91 ? -7.477 7.145 -5.984 1 97.31 91 ASN A N 1
ATOM 678 C CA . ASN A 1 91 ? -6.832 5.875 -6.305 1 97.31 91 ASN A CA 1
ATOM 679 C C . ASN A 1 91 ? -5.703 5.555 -5.328 1 97.31 91 ASN A C 1
ATOM 681 O O . ASN A 1 91 ? -4.82 4.75 -5.629 1 97.31 91 ASN A O 1
ATOM 685 N N . ALA A 1 92 ? -5.688 6.145 -4.156 1 97.12 92 ALA A N 1
ATOM 686 C CA . ALA A 1 92 ? -4.645 5.887 -3.164 1 97.12 92 ALA A CA 1
ATOM 687 C C . ALA A 1 92 ? -4.984 4.664 -2.318 1 97.12 92 ALA A C 1
ATOM 689 O O . ALA A 1 92 ? -6.141 4.234 -2.268 1 97.12 92 ALA A O 1
ATOM 690 N N . VAL A 1 93 ? -4.012 4.07 -1.764 1 97.19 93 VAL A N 1
ATOM 691 C CA . VAL A 1 93 ? -4.172 3.066 -0.714 1 97.19 93 VAL A CA 1
ATOM 692 C C . VAL A 1 93 ? -3.639 3.613 0.607 1 97.19 93 VAL A C 1
ATOM 694 O O . VAL A 1 93 ? -2.443 3.887 0.736 1 97.19 93 VAL A O 1
ATOM 697 N N . ILE A 1 94 ? -4.516 3.809 1.541 1 98 94 ILE A N 1
ATOM 698 C CA . ILE A 1 94 ? -4.184 4.277 2.883 1 98 94 ILE A CA 1
ATOM 699 C C . ILE A 1 94 ? -4.477 3.176 3.9 1 98 94 ILE A C 1
ATOM 701 O O . ILE A 1 94 ? -5.633 2.799 4.102 1 98 94 ILE A O 1
ATOM 705 N N . ASP A 1 95 ? -3.391 2.674 4.41 1 96.88 95 ASP A N 1
ATOM 706 C CA . ASP A 1 95 ? -3.498 1.521 5.301 1 96.88 95 ASP A CA 1
ATOM 707 C C . ASP A 1 95 ? -2.82 1.799 6.641 1 96.88 95 ASP A C 1
ATOM 709 O O . ASP A 1 95 ? -1.627 2.105 6.688 1 96.88 95 ASP A O 1
ATOM 713 N N . ARG A 1 96 ? -3.637 1.698 7.699 1 96.81 96 ARG A N 1
ATOM 714 C CA . ARG A 1 96 ? -3.131 1.833 9.062 1 96.81 96 ARG A CA 1
ATOM 715 C C . ARG A 1 96 ? -2.418 3.168 9.25 1 96.81 96 ARG A C 1
ATOM 717 O O . ARG A 1 96 ? -1.378 3.234 9.906 1 96.81 96 ARG A O 1
ATOM 724 N N . ALA A 1 97 ? -2.971 4.188 8.641 1 96.81 97 ALA A N 1
ATOM 725 C CA . ALA A 1 97 ? -2.455 5.539 8.82 1 96.81 97 ALA A CA 1
ATOM 726 C C . ALA A 1 97 ? -3.205 6.266 9.938 1 96.81 97 ALA A C 1
ATOM 728 O O . ALA A 1 97 ? -4.383 5.992 10.18 1 96.81 97 ALA A O 1
ATOM 729 N N . ASN A 1 98 ? -2.52 7.121 10.617 1 98.12 98 ASN A N 1
ATOM 730 C CA . ASN A 1 98 ? -3.115 7.941 11.664 1 98.12 98 ASN A CA 1
ATOM 731 C C . ASN A 1 98 ? -3.266 9.398 11.227 1 98.12 98 ASN A C 1
ATOM 733 O O . ASN A 1 98 ? -2.281 10.133 11.148 1 98.12 98 ASN A O 1
ATOM 737 N N . PHE A 1 99 ? -4.516 9.812 11.031 1 98.75 99 PHE A N 1
ATOM 738 C CA . PHE A 1 99 ? -4.816 11.188 10.641 1 98.75 99 PHE A CA 1
ATOM 739 C C . PHE A 1 99 ? -5.422 11.961 11.805 1 98.75 99 PHE A C 1
ATOM 741 O O . PHE A 1 99 ? -6.195 12.898 11.602 1 98.75 99 PHE A O 1
ATOM 748 N N . GLY A 1 100 ? -5.176 11.547 13.039 1 98.62 100 GLY A N 1
ATOM 749 C CA . GLY A 1 100 ? -5.742 12.25 14.18 1 98.62 100 GLY A CA 1
ATOM 750 C C . GLY A 1 100 ? -5.445 13.734 14.164 1 98.62 100 GLY A C 1
ATOM 751 O O . GLY A 1 100 ? -4.316 14.148 13.891 1 98.62 100 GLY A O 1
ATOM 752 N N . LYS A 1 101 ? -6.504 14.5 14.438 1 98.81 101 LYS A N 1
ATOM 753 C CA . LYS A 1 101 ? -6.41 15.945 14.586 1 98.81 101 LYS A CA 1
ATOM 754 C C . LYS A 1 101 ? -5.961 16.609 13.281 1 98.81 101 LYS A C 1
ATOM 756 O O . LYS A 1 101 ? -5.598 17.781 13.273 1 98.81 101 LYS A O 1
ATOM 761 N N . ALA A 1 102 ? -5.871 15.844 12.219 1 98.94 102 ALA A N 1
ATOM 762 C CA . ALA A 1 102 ? -5.496 16.422 10.93 1 98.94 102 ALA A CA 1
ATOM 763 C C . ALA A 1 102 ? -6.645 17.234 10.344 1 98.94 102 ALA A C 1
ATOM 765 O O . ALA A 1 102 ? -7.793 17.109 10.773 1 98.94 102 ALA A O 1
ATOM 766 N N . ASP A 1 103 ? -6.324 18.141 9.461 1 99 103 ASP A N 1
ATOM 767 C CA . ASP A 1 103 ? -7.328 18.875 8.703 1 99 103 ASP A CA 1
ATOM 768 C C . ASP A 1 103 ? -7.477 18.312 7.293 1 99 103 ASP A C 1
ATOM 770 O O . ASP A 1 103 ? -6.602 18.5 6.449 1 99 103 ASP A O 1
ATOM 774 N N . LEU A 1 104 ? -8.625 17.656 7.07 1 98.94 104 LEU A N 1
ATOM 775 C CA . LEU A 1 104 ? -8.875 17.031 5.773 1 98.94 104 LEU A CA 1
ATOM 776 C C . LEU A 1 104 ? -10.031 17.719 5.059 1 98.94 104 LEU A C 1
ATOM 778 O O . LEU A 1 104 ? -10.656 17.125 4.176 1 98.94 104 LEU A O 1
ATOM 782 N N . GLU A 1 105 ? -10.305 18.953 5.465 1 98.94 105 GLU A N 1
ATOM 783 C CA . GLU A 1 105 ? -11.43 19.641 4.848 1 98.94 105 GLU A CA 1
ATOM 784 C C . GLU A 1 105 ? -11.312 19.625 3.324 1 98.94 105 GLU A C 1
ATOM 786 O O . GLU A 1 105 ? -10.328 20.094 2.762 1 98.94 105 GLU A O 1
ATOM 791 N N . GLY A 1 106 ? -12.281 19.062 2.723 1 98.88 106 GLY A N 1
ATOM 792 C CA . GLY A 1 106 ? -12.375 19.062 1.272 1 98.88 106 GLY A CA 1
ATOM 793 C C . GLY A 1 106 ? -11.469 18.047 0.61 1 98.88 106 GLY A C 1
ATOM 794 O O . GLY A 1 106 ? -11.281 18.078 -0.608 1 98.88 106 GLY A O 1
ATOM 795 N N . ALA A 1 107 ? -10.836 17.188 1.337 1 98.94 107 ALA A N 1
ATOM 796 C CA . ALA A 1 107 ? -9.984 16.172 0.735 1 98.94 107 ALA A CA 1
ATOM 797 C C . ALA A 1 107 ? -10.812 15.188 -0.094 1 98.94 107 ALA A C 1
ATOM 799 O O . ALA A 1 107 ? -12.008 15.016 0.15 1 98.94 107 ALA A O 1
ATOM 800 N N . ILE A 1 108 ? -10.148 14.586 -1.052 1 98.94 108 ILE A N 1
ATOM 801 C CA . ILE A 1 108 ? -10.828 13.703 -1.988 1 98.94 108 ILE A CA 1
ATOM 802 C C . ILE A 1 108 ? -10.266 12.281 -1.859 1 98.94 108 ILE A C 1
ATOM 804 O O . ILE A 1 108 ? -9.117 12.031 -2.223 1 98.94 108 ILE A O 1
ATOM 808 N N . PHE A 1 109 ? -11.102 11.391 -1.312 1 98.75 109 PHE A N 1
ATOM 809 C CA . PHE A 1 109 ? -10.773 9.969 -1.25 1 98.75 109 PHE A CA 1
ATOM 810 C C . PHE A 1 109 ? -11.586 9.18 -2.27 1 98.75 109 PHE A C 1
ATOM 812 O O . PHE A 1 109 ? -12.289 8.234 -1.911 1 98.75 109 PHE A O 1
ATOM 819 N N . LYS A 1 110 ? -11.469 9.539 -3.521 1 98.62 110 LYS A N 1
ATOM 820 C CA . LYS A 1 110 ? -12.203 8.836 -4.566 1 98.62 110 LYS A CA 1
ATOM 821 C C . LYS A 1 110 ? -11.484 7.555 -4.98 1 98.62 110 LYS A C 1
ATOM 823 O O . LYS A 1 110 ? -10.281 7.57 -5.246 1 98.62 110 LYS A O 1
ATOM 828 N N . ASN A 1 111 ? -12.227 6.453 -5.031 1 97.88 111 ASN A N 1
ATOM 829 C CA . ASN A 1 111 ? -11.672 5.164 -5.426 1 97.88 111 ASN A CA 1
ATOM 830 C C . ASN A 1 111 ? -10.43 4.809 -4.609 1 97.88 111 ASN A C 1
ATOM 832 O O . ASN A 1 111 ? -9.43 4.348 -5.156 1 97.88 111 ASN A O 1
ATOM 836 N N . THR A 1 112 ? -10.516 5.102 -3.299 1 98.31 112 THR A N 1
ATOM 837 C CA . THR A 1 112 ? -9.406 4.867 -2.379 1 98.31 112 THR A CA 1
ATOM 838 C C . THR A 1 112 ? -9.695 3.666 -1.484 1 98.31 112 THR A C 1
ATOM 840 O O . THR A 1 112 ? -10.852 3.277 -1.309 1 98.31 112 THR A O 1
ATOM 843 N N . VAL A 1 113 ? -8.688 3.041 -1.062 1 98.44 113 VAL A N 1
ATOM 844 C CA . VAL A 1 113 ? -8.797 2.078 0.029 1 98.44 113 VAL A CA 1
ATOM 845 C C . VAL A 1 113 ? -8.375 2.738 1.341 1 98.44 113 VAL A C 1
ATOM 847 O O . VAL A 1 113 ? -7.277 3.291 1.44 1 98.44 113 VAL A O 1
ATOM 850 N N . LEU A 1 114 ? -9.281 2.74 2.299 1 98.31 114 LEU A N 1
ATOM 851 C CA . LEU A 1 114 ? -9 3.168 3.664 1 98.31 114 LEU A CA 1
ATOM 852 C C . LEU A 1 11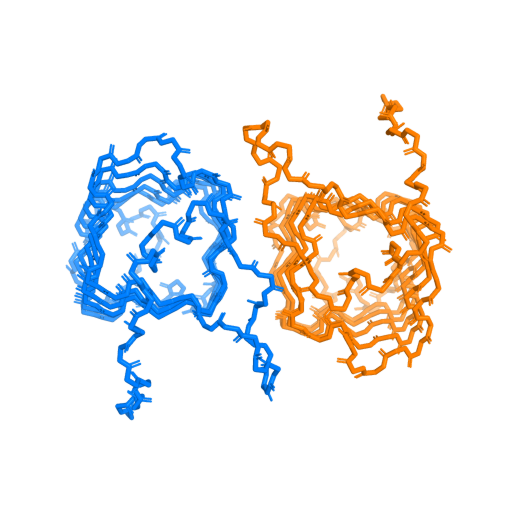4 ? -9.109 1.994 4.633 1 98.31 114 LEU A C 1
ATOM 854 O O . LEU A 1 114 ? -10.211 1.6 5.016 1 98.31 114 LEU A O 1
ATOM 858 N N . SER A 1 115 ? -7.949 1.501 4.984 1 97.75 115 SER A N 1
ATOM 859 C CA . SER A 1 115 ? -7.941 0.336 5.863 1 97.75 115 SER A CA 1
ATOM 860 C C . SER A 1 115 ? -7.215 0.634 7.168 1 97.75 115 SER A C 1
ATOM 862 O O . SER A 1 115 ? -6.055 1.056 7.16 1 97.75 115 SER A O 1
ATOM 864 N N . GLY A 1 116 ? -7.902 0.349 8.25 1 97.19 116 GLY A N 1
ATOM 865 C CA . GLY A 1 116 ? -7.281 0.442 9.562 1 97.19 116 GLY A CA 1
ATOM 866 C C . GLY A 1 116 ? -6.777 1.836 9.891 1 97.19 116 GLY A C 1
ATOM 867 O O . GLY A 1 116 ? -5.898 2.004 10.734 1 97.19 116 GLY A O 1
ATOM 868 N N . SER A 1 117 ? -7.277 2.816 9.203 1 97.94 117 SER A N 1
ATOM 869 C CA . SER A 1 117 ? -6.805 4.18 9.43 1 97.94 117 SER A CA 1
ATOM 870 C C . SER A 1 117 ? -7.73 4.934 10.383 1 97.94 117 SER A C 1
ATOM 872 O O . SER A 1 117 ? -8.922 4.637 10.461 1 97.94 117 SER A O 1
ATOM 874 N N . THR A 1 118 ? -7.16 5.914 11.086 1 97.88 118 THR A N 1
ATOM 875 C CA . THR A 1 118 ? -7.949 6.637 12.078 1 97.88 118 THR A CA 1
ATOM 876 C C . THR A 1 118 ? -8.031 8.117 11.734 1 97.88 118 THR A C 1
ATOM 878 O O . THR A 1 118 ? -7.078 8.688 11.195 1 97.88 118 THR A O 1
ATOM 881 N N . PHE A 1 119 ? -9.164 8.719 12.125 1 98.5 119 PHE A N 1
ATOM 882 C CA . PHE A 1 119 ? -9.453 10.125 11.859 1 98.5 119 PHE A CA 1
ATOM 883 C C . PHE A 1 119 ? -9.984 10.812 13.109 1 98.5 119 PHE A C 1
ATOM 885 O O . PHE A 1 119 ? -10.812 11.719 13.023 1 98.5 119 PHE A O 1
ATOM 892 N N . ASP A 1 120 ? -9.5 10.391 14.227 1 98.19 120 ASP A N 1
ATOM 893 C CA . ASP A 1 120 ? -9.977 10.938 15.5 1 98.19 120 ASP A CA 1
ATOM 894 C C . ASP A 1 120 ? -9.703 12.438 15.594 1 98.19 120 ASP A C 1
ATOM 896 O O . ASP A 1 120 ? -8.562 12.875 15.469 1 98.19 120 ASP A O 1
ATOM 900 N N . GLU A 1 121 ? -10.797 13.203 15.82 1 98.5 121 GLU A N 1
ATOM 901 C CA . GLU A 1 121 ? -10.758 14.656 15.992 1 98.5 121 GLU A CA 1
ATOM 902 C C . GLU A 1 121 ? -10.258 15.344 14.727 1 98.5 121 GLU A C 1
ATOM 904 O O . GLU A 1 121 ? -9.82 16.5 14.773 1 98.5 121 GLU A O 1
ATOM 909 N N . ALA A 1 122 ? -10.188 14.609 13.625 1 98.88 122 ALA A N 1
ATOM 910 C CA . ALA A 1 122 ? -9.836 15.242 12.359 1 98.88 122 ALA A CA 1
ATOM 911 C C . ALA A 1 122 ? -11 16.078 11.82 1 98.88 122 ALA A C 1
ATOM 913 O O . ALA A 1 122 ? -12.164 15.781 12.102 1 98.88 122 ALA A O 1
ATOM 914 N N . ASN A 1 123 ? -10.672 17.172 11.117 1 98.94 123 ASN A N 1
ATOM 915 C CA . ASN A 1 123 ? -11.688 17.922 10.367 1 98.94 123 ASN A CA 1
ATOM 916 C C . ASN A 1 123 ? -11.977 17.266 9.023 1 98.94 123 ASN A C 1
ATOM 918 O O . ASN A 1 123 ? -11.141 17.281 8.117 1 98.94 123 ASN A O 1
ATOM 922 N N . MET A 1 124 ? -13.195 16.75 8.867 1 98.75 124 MET A N 1
ATOM 923 C CA . MET A 1 124 ? -13.547 15.992 7.668 1 98.75 124 MET A CA 1
ATOM 924 C C . MET A 1 124 ? -14.695 16.656 6.918 1 98.75 124 MET A C 1
ATOM 926 O O . MET A 1 124 ? -15.453 15.992 6.211 1 98.75 124 MET A O 1
ATOM 930 N N . LYS A 1 125 ? -14.812 17.906 7.176 1 98.81 125 LYS A N 1
ATOM 931 C CA . LYS A 1 125 ? -15.828 18.672 6.457 1 98.81 125 LYS A CA 1
ATOM 932 C C . LYS A 1 125 ? -15.609 18.594 4.949 1 98.81 125 LYS A C 1
ATOM 934 O O . LYS A 1 125 ? -14.492 18.781 4.469 1 98.81 125 LYS A O 1
ATOM 939 N N . ASP A 1 126 ? -16.641 18.203 4.184 1 98.75 126 ASP A N 1
ATOM 940 C CA . ASP A 1 126 ? -16.719 18.25 2.725 1 98.75 126 ASP A CA 1
ATOM 941 C C . ASP A 1 126 ? -15.773 17.219 2.102 1 98.75 126 ASP A C 1
ATOM 943 O O . ASP A 1 126 ? -15.336 17.375 0.958 1 98.75 126 ASP A O 1
ATOM 947 N N . VAL A 1 127 ? -15.398 16.234 2.822 1 98.88 127 VAL A N 1
ATOM 948 C CA . VAL A 1 127 ? -14.57 15.172 2.248 1 98.88 127 VAL A CA 1
ATOM 949 C C . VAL A 1 127 ? -15.391 14.352 1.264 1 98.88 127 VAL A C 1
ATOM 951 O O . VAL A 1 127 ? -16.578 14.102 1.492 1 98.88 127 VAL A O 1
ATOM 954 N N . ASP A 1 128 ? -14.742 13.945 0.196 1 98.75 128 ASP A N 1
ATOM 955 C CA . ASP A 1 128 ? -15.367 13.102 -0.815 1 98.75 128 ASP A CA 1
ATOM 956 C C . ASP A 1 128 ? -14.906 11.648 -0.677 1 98.75 128 ASP A C 1
ATOM 958 O O . ASP A 1 128 ? -13.727 11.352 -0.841 1 98.75 128 ASP A O 1
ATOM 962 N N . PHE A 1 129 ? -15.852 10.711 -0.405 1 98.38 129 PHE A N 1
ATOM 963 C CA . PHE A 1 129 ? -15.531 9.305 -0.228 1 98.38 129 PHE A CA 1
ATOM 964 C C . PHE A 1 129 ? -16.109 8.469 -1.365 1 98.38 129 PHE A C 1
ATOM 966 O O . PHE A 1 129 ? -16.391 7.285 -1.187 1 98.38 129 PHE A O 1
ATOM 973 N N . GLU A 1 130 ? -16.281 9.062 -2.531 1 97.75 130 GLU A N 1
ATOM 974 C CA . GLU A 1 130 ? -16.875 8.336 -3.65 1 97.75 130 GLU A CA 1
ATOM 975 C C . GLU A 1 130 ? -16.062 7.086 -3.984 1 97.75 130 GLU A C 1
ATOM 977 O O . GLU A 1 130 ? -14.867 7.168 -4.242 1 97.75 130 GLU A O 1
ATOM 982 N N . ASP A 1 131 ? -16.703 5.883 -3.957 1 96.75 131 ASP A N 1
ATOM 983 C CA . ASP A 1 131 ? -16.141 4.594 -4.355 1 96.75 131 ASP A CA 1
ATOM 984 C C . ASP A 1 131 ? -14.969 4.207 -3.459 1 96.75 131 ASP A C 1
ATOM 986 O O . ASP A 1 131 ? -14.023 3.568 -3.912 1 96.75 131 ASP A O 1
ATOM 990 N N . THR A 1 13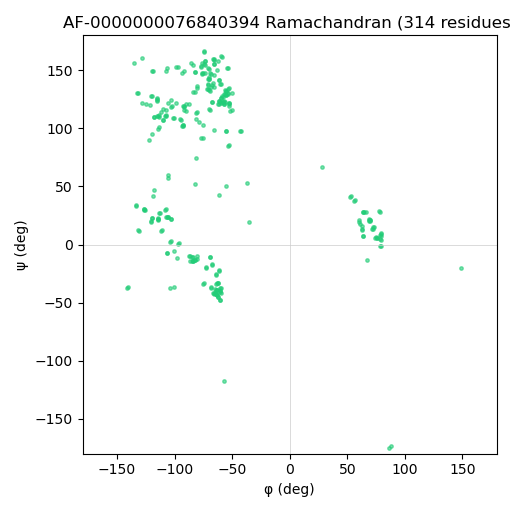2 ? -15 4.684 -2.238 1 97.62 132 THR A N 1
ATOM 991 C CA . THR A 1 132 ? -13.961 4.309 -1.29 1 97.62 132 THR A CA 1
ATOM 992 C C . THR A 1 132 ? -14.25 2.936 -0.688 1 97.62 132 THR A C 1
ATOM 994 O O . THR A 1 132 ? -15.391 2.627 -0.348 1 97.62 132 THR A O 1
ATOM 997 N N . LEU A 1 133 ? -13.266 2.182 -0.616 1 97.19 133 LEU A N 1
ATOM 998 C CA . LEU A 1 133 ? -13.367 0.923 0.114 1 97.19 133 LEU A CA 1
ATOM 999 C C . LEU A 1 133 ? -12.953 1.103 1.57 1 97.19 133 LEU A C 1
ATOM 1001 O O . LEU A 1 133 ? -11.789 1.39 1.854 1 97.19 133 LEU A O 1
ATOM 1005 N N . ILE A 1 134 ? -13.867 0.918 2.488 1 96.38 134 ILE A N 1
ATOM 1006 C CA . ILE A 1 134 ? -13.641 1.029 3.926 1 96.38 134 ILE A CA 1
ATOM 1007 C C . ILE A 1 134 ? -14.234 -0.187 4.637 1 96.38 134 ILE A C 1
ATOM 1009 O O . ILE A 1 134 ? -15.359 -0.603 4.336 1 96.38 134 ILE A O 1
ATOM 1013 N N . GLY A 1 135 ? -13.445 -0.801 5.484 1 93.44 135 GLY A N 1
ATOM 1014 C CA . GLY A 1 135 ? -14 -1.898 6.262 1 93.44 135 GLY A CA 1
ATOM 1015 C C . GLY A 1 135 ? -15.133 -1.469 7.176 1 93.44 135 GLY A C 1
ATOM 1016 O O . GLY A 1 135 ? -15.203 -0.307 7.582 1 93.44 135 GLY A O 1
ATOM 1017 N N . TYR A 1 136 ? -15.922 -2.424 7.523 1 92.94 136 TYR A N 1
ATOM 1018 C CA . TYR A 1 136 ? -17.125 -2.141 8.289 1 92.94 136 TYR A CA 1
ATOM 1019 C C . TYR A 1 136 ? -16.797 -1.489 9.625 1 92.94 136 TYR A C 1
ATOM 1021 O O . TYR A 1 136 ? -17.375 -0.466 9.984 1 92.94 136 TYR A O 1
ATOM 1029 N N . ILE A 1 137 ? -15.867 -2.031 10.344 1 94.88 137 ILE A N 1
ATOM 1030 C CA . ILE A 1 137 ? -15.516 -1.516 11.664 1 94.88 137 ILE A CA 1
ATOM 1031 C C . ILE A 1 137 ? -14.938 -0.11 11.523 1 94.88 137 ILE A C 1
ATOM 1033 O O . ILE A 1 137 ? -15.266 0.783 12.312 1 94.88 137 ILE A O 1
ATOM 1037 N N . ASP A 1 138 ? -14.133 0.07 10.555 1 97.06 138 ASP A N 1
ATOM 1038 C CA . ASP A 1 138 ? -13.531 1.376 10.312 1 97.06 138 ASP A CA 1
ATOM 1039 C C . ASP A 1 138 ? -14.586 2.404 9.922 1 97.06 138 ASP A C 1
ATOM 1041 O O . ASP A 1 138 ? -14.508 3.568 10.312 1 97.06 138 ASP A O 1
ATOM 1045 N N . LEU A 1 139 ? -15.531 1.967 9.156 1 97.31 139 LEU A N 1
ATOM 1046 C CA . LEU A 1 139 ? -16.609 2.854 8.742 1 97.31 139 LEU A CA 1
ATOM 1047 C C . LEU A 1 139 ? -17.422 3.314 9.953 1 97.31 139 LEU A C 1
ATOM 1049 O O . LEU A 1 139 ? -17.781 4.492 10.047 1 97.31 139 LEU A O 1
ATOM 1053 N N . GLN A 1 140 ? -17.656 2.479 10.883 1 97.25 140 GLN A N 1
ATOM 1054 C CA . GLN A 1 140 ? -18.391 2.852 12.086 1 97.25 140 GLN A CA 1
ATOM 1055 C C . GLN A 1 140 ? -17.625 3.906 12.883 1 97.25 140 GLN A C 1
ATOM 1057 O O . GLN A 1 140 ? -18.219 4.859 13.391 1 97.25 140 GLN A O 1
ATOM 1062 N N . LYS A 1 141 ? -16.359 3.689 12.984 1 97.5 141 LYS A N 1
ATOM 1063 C CA . LYS A 1 141 ? -15.539 4.672 13.68 1 97.5 141 LYS A CA 1
ATOM 1064 C C . LYS A 1 141 ? -15.547 6.012 12.953 1 97.5 141 LYS A C 1
ATOM 1066 O O . LYS A 1 141 ? -15.648 7.066 13.578 1 97.5 141 LYS A O 1
ATOM 1071 N N . LEU A 1 142 ? -15.445 5.918 11.672 1 98.06 142 LEU A N 1
ATOM 1072 C CA . LEU A 1 142 ? -15.461 7.129 10.859 1 98.06 142 LEU A CA 1
ATOM 1073 C C . LEU A 1 142 ? -16.766 7.891 11.047 1 98.06 142 LEU A C 1
ATOM 1075 O O . LEU A 1 142 ? -16.766 9.117 11.141 1 98.06 142 LEU A O 1
ATOM 1079 N N . CYS A 1 143 ? -17.844 7.195 11.188 1 98.06 143 CYS A N 1
ATOM 1080 C CA . CYS A 1 143 ? -19.188 7.77 11.289 1 98.06 143 CYS A CA 1
ATOM 1081 C C . CYS A 1 143 ? -19.359 8.516 12.609 1 98.06 143 CYS A C 1
ATOM 1083 O O . CYS A 1 143 ? -20.297 9.305 12.758 1 98.06 143 CYS A O 1
ATOM 1085 N N . ARG A 1 144 ? -18.484 8.383 13.484 1 97.75 144 ARG A N 1
ATOM 1086 C CA . ARG A 1 144 ? -18.578 9.086 14.758 1 97.75 144 ARG A CA 1
ATOM 1087 C C . ARG A 1 144 ? -17.969 10.484 14.648 1 97.75 144 ARG A C 1
ATOM 1089 O O . ARG A 1 144 ? -18.109 11.305 15.555 1 97.75 144 ARG A O 1
ATOM 1096 N N . ASN A 1 145 ? -17.234 10.719 13.586 1 98.38 145 ASN A N 1
ATOM 1097 C CA . ASN A 1 145 ? -16.625 12.031 13.406 1 98.38 145 ASN A CA 1
ATOM 1098 C C . ASN A 1 145 ? -17.688 13.102 13.156 1 98.38 145 ASN A C 1
ATOM 1100 O O . ASN A 1 145 ? -18.406 13.047 12.156 1 98.38 145 ASN A O 1
ATOM 1104 N N . THR A 1 146 ? -17.797 14.109 13.875 1 97.44 146 THR A N 1
ATOM 1105 C CA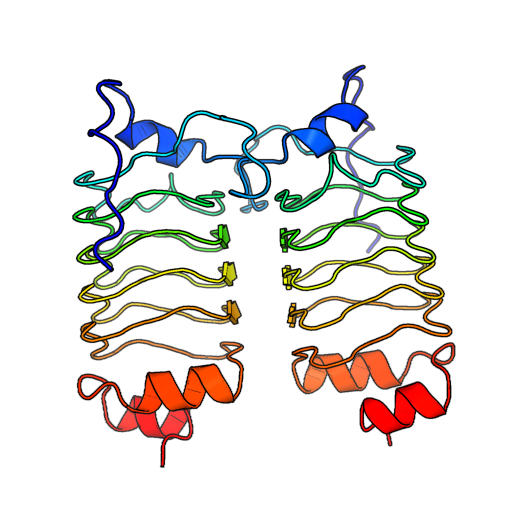 . THR A 1 146 ? -18.906 15.055 13.883 1 97.44 146 THR A CA 1
ATOM 1106 C C . THR A 1 146 ? -18.688 16.156 12.844 1 97.44 146 THR A C 1
ATOM 1108 O O . THR A 1 146 ? -19.609 16.922 12.555 1 97.44 146 THR A O 1
ATOM 1111 N N . SER A 1 147 ? -17.547 16.188 12.305 1 98.38 147 SER A N 1
ATOM 1112 C CA . SER A 1 147 ? -17.297 17.25 11.328 1 98.38 147 SER A CA 1
ATOM 1113 C C . SER A 1 147 ? -17.781 16.844 9.938 1 98.38 147 SER A C 1
ATOM 1115 O O . SER A 1 147 ? -17.859 17.688 9.039 1 98.38 147 SER A O 1
ATOM 1117 N N . ILE A 1 148 ? -18.141 15.594 9.734 1 98.5 148 ILE A N 1
ATOM 1118 C CA . ILE A 1 148 ? -18.609 15.133 8.43 1 98.5 148 ILE A CA 1
ATOM 1119 C C . ILE A 1 148 ? -19.984 15.711 8.133 1 98.5 148 ILE A C 1
ATOM 1121 O O . ILE A 1 148 ? -20.891 15.648 8.977 1 98.5 148 ILE A O 1
ATOM 1125 N N . ASN A 1 149 ? -20.062 16.203 6.887 1 97.56 149 ASN A N 1
ATOM 1126 C CA . ASN A 1 149 ? -21.328 16.797 6.488 1 97.56 149 ASN A CA 1
ATOM 1127 C C . ASN A 1 149 ? -22.438 15.75 6.434 1 97.56 149 ASN A C 1
ATOM 1129 O O . ASN A 1 149 ? -22.172 14.562 6.223 1 97.56 149 ASN A O 1
ATOM 1133 N N . GLU A 1 150 ? -23.641 16.219 6.508 1 96.81 150 GLU A N 1
ATOM 1134 C CA . GLU A 1 150 ? -24.797 15.328 6.508 1 96.81 150 GLU A CA 1
ATOM 1135 C C . GLU A 1 150 ? -24.891 14.531 5.211 1 96.81 150 GLU A C 1
ATOM 1137 O O . GLU A 1 150 ? -25.109 13.32 5.23 1 96.81 150 GLU A O 1
ATOM 1142 N N . ASP A 1 151 ? -24.703 15.18 4.102 1 96.88 151 ASP A N 1
ATOM 1143 C CA . ASP A 1 151 ? -24.781 14.5 2.814 1 96.88 151 ASP A CA 1
ATOM 1144 C C . ASP A 1 151 ? -23.75 13.383 2.721 1 96.88 151 ASP A C 1
ATOM 1146 O O . ASP A 1 151 ? -24.031 12.297 2.209 1 96.88 151 ASP A O 1
ATOM 1150 N N . THR A 1 152 ? -22.594 13.727 3.225 1 97.25 152 THR A N 1
ATOM 1151 C CA . THR A 1 152 ? -21.516 12.742 3.195 1 97.25 152 THR A CA 1
ATOM 1152 C C . THR A 1 152 ? -21.812 11.578 4.129 1 97.25 152 THR A C 1
ATOM 1154 O O . THR A 1 152 ? -21.547 10.422 3.805 1 97.25 152 THR A O 1
ATOM 1157 N N . ARG A 1 153 ? -22.406 11.859 5.266 1 96.81 153 ARG A N 1
ATOM 1158 C CA . ARG A 1 153 ? -22.812 10.805 6.188 1 96.81 153 ARG A CA 1
ATOM 1159 C C . ARG A 1 153 ? -23.812 9.852 5.531 1 96.81 153 ARG A C 1
ATOM 1161 O O . ARG A 1 153 ? -23.703 8.633 5.688 1 96.81 153 ARG A O 1
ATOM 1168 N N . LEU A 1 154 ? -24.688 10.422 4.785 1 95.25 154 LEU A N 1
ATOM 1169 C CA . LEU A 1 154 ? -25.672 9.602 4.09 1 95.25 154 LEU A CA 1
ATOM 1170 C C . LEU A 1 154 ? -25.016 8.711 3.047 1 95.25 154 LEU A C 1
ATOM 1172 O O . LEU A 1 154 ? -25.328 7.527 2.945 1 95.25 154 LEU A O 1
ATOM 1176 N N . GLU A 1 155 ? -24.109 9.312 2.389 1 94.62 155 GLU A N 1
ATOM 1177 C CA . GLU A 1 155 ? -23.391 8.562 1.357 1 94.62 155 GLU A CA 1
ATOM 1178 C C . GLU A 1 155 ? -22.609 7.398 1.96 1 94.62 155 GLU A C 1
ATOM 1180 O O . GLU A 1 155 ? -22.516 6.332 1.353 1 94.62 155 GLU A O 1
ATOM 1185 N N . LEU A 1 156 ? -22.109 7.609 3.193 1 96.31 156 LEU A N 1
ATOM 1186 C CA . LEU A 1 156 ? -21.312 6.602 3.873 1 96.31 156 LEU A CA 1
ATOM 1187 C C . LEU A 1 156 ? -22.188 5.566 4.555 1 96.31 156 LEU A C 1
ATOM 1189 O O . LEU A 1 156 ? -21.703 4.516 4.98 1 96.31 156 LEU A O 1
ATOM 1193 N N . GLY A 1 157 ? -23.438 5.863 4.672 1 95.75 157 GLY A N 1
ATOM 1194 C CA . GLY A 1 157 ? -24.359 4.969 5.355 1 95.75 157 GLY A CA 1
ATOM 1195 C C . GLY A 1 157 ? -24.266 5.062 6.867 1 95.75 157 GLY A C 1
ATOM 1196 O O . GLY A 1 157 ? -24.484 4.074 7.574 1 95.75 157 GLY A O 1
ATOM 1197 N N . CYS A 1 158 ? -23.859 6.254 7.227 1 95.06 158 CYS A N 1
ATOM 1198 C CA . CYS A 1 158 ? -23.812 6.453 8.672 1 95.06 158 CYS A CA 1
ATOM 1199 C C . CYS A 1 158 ? -25.203 6.484 9.273 1 95.06 158 CYS A C 1
ATOM 1201 O O . CYS A 1 158 ? -26.125 7.059 8.688 1 95.06 158 CYS A O 1
ATOM 1203 N N . ARG A 1 159 ? -25.438 5.758 10.336 1 82.94 159 ARG A N 1
ATOM 1204 C CA . ARG A 1 159 ? -26.734 5.773 11.031 1 82.94 159 ARG A CA 1
ATOM 1205 C C . ARG A 1 159 ? -26.594 6.438 12.398 1 82.94 159 ARG A C 1
ATOM 1207 O O . ARG A 1 159 ? -25.531 6.41 13.008 1 82.94 159 ARG A O 1
ATOM 1214 N N . LEU B 1 1 ? -2.738 -8.523 -24.016 1 33.53 1 LEU B N 1
ATOM 1215 C CA . LEU B 1 1 ? -1.616 -7.664 -24.359 1 33.53 1 LEU B CA 1
ATOM 1216 C C . LEU B 1 1 ? -0.363 -8.062 -23.594 1 33.53 1 LEU B C 1
ATOM 1218 O O . LEU B 1 1 ? -0.372 -8.094 -22.359 1 33.53 1 LEU B O 1
ATOM 1222 N N . PHE B 1 2 ? 0.402 -8.781 -24.219 1 42.78 2 PHE B N 1
ATOM 1223 C CA . PHE B 1 2 ? 1.688 -9.203 -23.672 1 42.78 2 PHE B CA 1
ATOM 1224 C C . PHE B 1 2 ? 2.498 -7.996 -23.203 1 42.78 2 PHE B C 1
ATOM 1226 O O . PHE B 1 2 ? 2.701 -7.047 -23.969 1 42.78 2 PHE B O 1
ATOM 1233 N N . LEU B 1 3 ? 2.342 -7.531 -22.078 1 63.56 3 LEU B N 1
ATOM 1234 C CA . LEU B 1 3 ? 3.246 -6.488 -21.609 1 63.56 3 LEU B CA 1
ATOM 1235 C C . LEU B 1 3 ? 4.691 -6.812 -21.984 1 63.56 3 LEU B C 1
ATOM 1237 O O . LEU B 1 3 ? 5.16 -7.93 -21.734 1 63.56 3 LEU B O 1
ATOM 1241 N N . ARG B 1 4 ? 5.133 -6.234 -23.062 1 77.19 4 ARG B N 1
ATOM 1242 C CA . ARG B 1 4 ? 6.555 -6.332 -23.391 1 77.19 4 ARG B CA 1
ATOM 1243 C C . ARG B 1 4 ? 7.41 -5.82 -22.234 1 77.19 4 ARG B C 1
ATOM 1245 O O . ARG B 1 4 ? 7.406 -4.625 -21.938 1 77.19 4 ARG B O 1
ATOM 1252 N N . LEU B 1 5 ? 7.887 -6.801 -21.422 1 87.06 5 LEU B N 1
ATOM 1253 C CA . LEU B 1 5 ? 8.781 -6.461 -20.328 1 87.06 5 LEU B CA 1
ATOM 1254 C C . LEU B 1 5 ? 10.141 -6.023 -20.844 1 87.06 5 LEU B C 1
ATOM 1256 O O . LEU B 1 5 ? 10.586 -6.484 -21.906 1 87.06 5 LEU B O 1
ATOM 1260 N N . PRO B 1 6 ? 10.688 -5.121 -20.203 1 89.31 6 PRO B N 1
ATOM 1261 C CA . PRO B 1 6 ? 12.047 -4.754 -20.609 1 89.31 6 PRO B CA 1
ATOM 1262 C C . PRO B 1 6 ? 13.023 -5.93 -20.516 1 89.31 6 PRO B C 1
ATOM 1264 O O . PRO B 1 6 ? 12.695 -6.961 -19.922 1 89.31 6 PRO B O 1
ATOM 1267 N N . PRO B 1 7 ? 14.148 -5.688 -21.25 1 92.69 7 PRO B N 1
ATOM 1268 C CA . PRO B 1 7 ? 15.156 -6.73 -21.062 1 92.69 7 PRO B CA 1
ATOM 1269 C C . PRO B 1 7 ? 15.5 -6.953 -19.594 1 92.69 7 PRO B C 1
ATOM 1271 O O . PRO B 1 7 ? 15.383 -6.031 -18.781 1 92.69 7 PRO B O 1
ATOM 1274 N N . LEU B 1 8 ? 15.891 -8.141 -19.344 1 94.81 8 LEU B N 1
ATOM 1275 C CA . LEU B 1 8 ? 16.297 -8.477 -17.984 1 94.81 8 LEU B CA 1
ATOM 1276 C C . LEU B 1 8 ? 17.469 -7.609 -17.531 1 94.81 8 LEU B C 1
ATOM 1278 O O . LEU B 1 8 ? 18.406 -7.375 -18.297 1 94.81 8 LEU B O 1
ATOM 1282 N N . SER B 1 9 ? 17.344 -7.195 -16.312 1 93.31 9 SER B N 1
ATOM 1283 C CA . SER B 1 9 ? 18.422 -6.383 -15.766 1 93.31 9 SER B CA 1
ATOM 1284 C C . SER B 1 9 ? 19.734 -7.16 -15.734 1 93.31 9 SER B C 1
ATOM 1286 O O . SER B 1 9 ? 19.75 -8.344 -15.406 1 93.31 9 SER B O 1
ATOM 1288 N N . THR B 1 10 ? 20.828 -6.445 -16.047 1 93.94 10 THR B N 1
ATOM 1289 C CA . THR B 1 10 ? 22.156 -7.07 -16.031 1 93.94 10 THR B CA 1
ATOM 1290 C C . THR B 1 10 ? 22.859 -6.797 -14.703 1 93.94 10 THR B C 1
ATOM 1292 O O . THR B 1 10 ? 24 -7.223 -14.5 1 93.94 10 THR B O 1
ATOM 1295 N N . ASP B 1 11 ? 22.219 -6.113 -13.812 1 92.62 11 ASP B N 1
ATOM 1296 C CA . ASP B 1 11 ? 22.781 -5.871 -12.492 1 92.62 11 ASP B CA 1
ATOM 1297 C C . ASP B 1 11 ? 23 -7.18 -11.734 1 92.62 11 ASP B C 1
ATOM 1299 O O . ASP B 1 11 ? 22.031 -7.898 -11.453 1 92.62 11 ASP B O 1
ATOM 1303 N N . PRO B 1 12 ? 24.25 -7.43 -11.359 1 94.81 12 PRO B N 1
ATOM 1304 C CA . PRO B 1 12 ? 24.5 -8.711 -10.688 1 94.81 12 PRO B CA 1
ATOM 1305 C C . PRO B 1 12 ? 23.828 -8.781 -9.312 1 94.81 12 PRO B C 1
ATOM 1307 O O . PRO B 1 12 ? 23.688 -9.875 -8.758 1 94.81 12 PRO B O 1
ATOM 1310 N N . ASN B 1 13 ? 23.453 -7.68 -8.75 1 94.38 13 ASN B N 1
ATOM 1311 C CA . ASN B 1 13 ? 22.844 -7.664 -7.43 1 94.38 13 ASN B CA 1
ATOM 1312 C C . ASN B 1 13 ? 21.344 -7.41 -7.508 1 94.38 13 ASN B C 1
ATOM 1314 O O . ASN B 1 13 ? 20.734 -6.977 -6.531 1 94.38 13 ASN B O 1
ATOM 1318 N N . ARG B 1 14 ? 20.75 -7.703 -8.625 1 93.88 14 ARG B N 1
ATOM 1319 C CA . ARG B 1 14 ? 19.344 -7.371 -8.844 1 93.88 14 ARG B CA 1
ATOM 1320 C C . ARG B 1 14 ? 18.453 -8.102 -7.852 1 93.88 14 ARG B C 1
ATOM 1322 O O . ARG B 1 14 ? 17.453 -7.551 -7.379 1 93.88 14 ARG B O 1
ATOM 1329 N N . CYS B 1 15 ? 18.828 -9.336 -7.449 1 97.19 15 CYS B N 1
ATOM 1330 C CA . CYS B 1 15 ? 17.984 -10.078 -6.52 1 97.19 15 CYS B CA 1
ATOM 1331 C C . CYS B 1 15 ? 18.109 -9.516 -5.109 1 97.19 15 CYS B C 1
ATOM 1333 O O . CYS B 1 15 ? 17.109 -9.391 -4.398 1 97.19 15 CYS B O 1
ATOM 1335 N N . GLU B 1 16 ? 19.281 -9.031 -4.793 1 94.31 16 GLU B N 1
ATOM 1336 C CA . GLU B 1 16 ? 19.516 -8.461 -3.469 1 94.31 16 GLU B CA 1
ATOM 1337 C C . GLU B 1 16 ? 18.828 -7.109 -3.322 1 94.31 16 GLU B C 1
ATOM 1339 O O . GLU B 1 16 ? 18.578 -6.652 -2.205 1 94.31 16 GLU B O 1
ATOM 1344 N N . ALA B 1 17 ? 18.531 -6.527 -4.387 1 90.62 17 ALA B N 1
ATOM 1345 C CA . ALA B 1 17 ? 17.844 -5.242 -4.352 1 90.62 17 ALA B CA 1
ATOM 1346 C C . ALA B 1 17 ? 16.469 -5.367 -3.676 1 90.62 17 ALA B C 1
ATOM 1348 O O . ALA B 1 17 ? 15.953 -4.391 -3.133 1 90.62 17 ALA B O 1
ATOM 1349 N N . ALA B 1 18 ? 15.922 -6.605 -3.652 1 93.12 18 ALA B N 1
ATOM 1350 C CA . ALA B 1 18 ? 14.648 -6.84 -2.98 1 93.12 18 ALA B CA 1
ATOM 1351 C C . ALA B 1 18 ? 14.758 -6.578 -1.48 1 93.12 18 ALA B C 1
ATOM 1353 O O . ALA B 1 18 ? 13.781 -6.199 -0.834 1 93.12 18 ALA B O 1
ATOM 1354 N N . PHE B 1 19 ? 15.961 -6.719 -1.008 1 90.25 19 PHE B N 1
ATOM 1355 C CA . PHE B 1 19 ? 16.188 -6.582 0.427 1 90.25 19 PHE B CA 1
ATOM 1356 C C . PHE B 1 19 ? 16.281 -5.113 0.82 1 90.25 19 PHE B C 1
ATOM 1358 O O . PHE B 1 19 ? 16.25 -4.777 2.006 1 90.25 19 PHE B O 1
ATOM 1365 N N . VAL B 1 20 ? 16.406 -4.273 -0.147 1 84.38 20 VAL B N 1
ATOM 1366 C CA . VAL B 1 20 ? 16.359 -2.83 0.068 1 84.38 20 VAL B CA 1
ATOM 1367 C C . VAL B 1 20 ? 14.984 -2.287 -0.305 1 84.38 20 VAL B C 1
ATOM 1369 O O . VAL B 1 20 ? 14.43 -1.441 0.401 1 84.38 20 VAL B O 1
ATOM 1372 N N . GLY B 1 21 ? 14.406 -2.811 -1.286 1 87.25 21 GLY B N 1
ATOM 1373 C CA . GLY B 1 21 ? 13.125 -2.334 -1.802 1 87.25 21 GLY B CA 1
ATOM 1374 C C . GLY B 1 21 ? 13.273 -1.2 -2.799 1 87.25 21 GLY B C 1
ATOM 1375 O O . GLY B 1 21 ? 14.359 -0.973 -3.334 1 87.25 21 GLY B O 1
ATOM 1376 N N . ASN B 1 22 ? 12.109 -0.734 -3.162 1 79.62 22 ASN B N 1
ATOM 1377 C CA . ASN B 1 22 ? 12.125 0.396 -4.086 1 79.62 22 ASN B CA 1
ATOM 1378 C C . ASN B 1 22 ? 11.141 1.479 -3.666 1 79.62 22 ASN B C 1
ATOM 1380 O O . ASN B 1 22 ? 10.344 1.277 -2.746 1 79.62 22 ASN B O 1
ATOM 1384 N N . THR B 1 23 ? 11.43 2.66 -4.121 1 67.62 23 THR B N 1
ATOM 1385 C CA . THR B 1 23 ? 10.602 3.809 -3.76 1 67.62 23 THR B CA 1
ATOM 1386 C C . THR B 1 23 ? 9.602 4.117 -4.863 1 67.62 23 THR B C 1
ATOM 13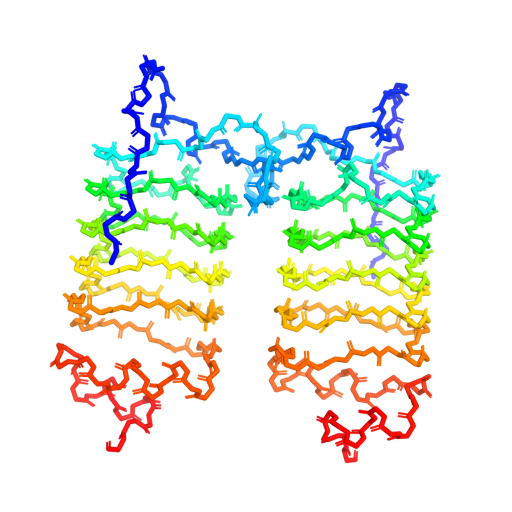88 O O . THR B 1 23 ? 8.75 5 -4.711 1 67.62 23 THR B O 1
ATOM 1391 N N . ILE B 1 24 ? 9.859 3.439 -6.027 1 58.88 24 ILE B N 1
ATOM 1392 C CA . ILE B 1 24 ? 9.188 3.869 -7.25 1 58.88 24 ILE B CA 1
ATOM 1393 C C . ILE B 1 24 ? 7.727 3.422 -7.219 1 58.88 24 ILE B C 1
ATOM 1395 O O . ILE B 1 24 ? 7.434 2.252 -6.961 1 58.88 24 ILE B O 1
ATOM 1399 N N . GLY B 1 25 ? 6.777 4.223 -6.965 1 51.78 25 GLY B N 1
ATOM 1400 C CA . GLY B 1 25 ? 5.461 3.902 -7.492 1 51.78 25 GLY B CA 1
ATOM 1401 C C . GLY B 1 25 ? 5.285 4.301 -8.945 1 51.78 25 GLY B C 1
ATOM 1402 O O . GLY B 1 25 ? 5.973 5.203 -9.438 1 51.78 25 GLY B O 1
ATOM 1403 N N . GLN B 1 26 ? 5.238 3.344 -10.008 1 47.16 26 GLN B N 1
ATOM 1404 C CA . GLN B 1 26 ? 5.254 3.609 -11.445 1 47.16 26 GLN B CA 1
ATOM 1405 C C . GLN B 1 26 ? 4.484 4.887 -11.773 1 47.16 26 GLN B C 1
ATOM 1407 O O . GLN B 1 26 ? 3.543 4.859 -12.57 1 47.16 26 GLN B O 1
ATOM 1412 N N . ALA B 1 27 ? 4.25 5.754 -10.883 1 41.12 27 ALA B N 1
ATOM 1413 C CA . ALA B 1 27 ? 3.484 6.738 -11.648 1 41.12 27 ALA B CA 1
ATOM 1414 C C . ALA B 1 27 ? 4.277 7.23 -12.859 1 41.12 27 ALA B C 1
ATOM 1416 O O . ALA B 1 27 ? 3.98 6.855 -13.992 1 41.12 27 ALA B O 1
ATOM 1417 N N . ASN B 1 28 ? 4.613 8.594 -12.898 1 37.12 28 ASN B N 1
ATOM 1418 C CA . ASN B 1 28 ? 5.004 9.414 -14.039 1 37.12 28 ASN B CA 1
ATOM 1419 C C . ASN B 1 28 ? 6.48 9.242 -14.383 1 37.12 28 ASN B C 1
ATOM 1421 O O . ASN B 1 28 ? 7.316 10.055 -13.969 1 37.12 28 ASN B O 1
ATOM 1425 N N . GLY B 1 29 ? 6.926 8.195 -14.961 1 38.78 29 GLY B N 1
ATOM 1426 C CA . GLY B 1 29 ? 8.164 8.172 -15.727 1 38.78 29 GLY B CA 1
ATOM 1427 C C . GLY B 1 29 ? 9.398 8.383 -14.867 1 38.78 29 GLY B C 1
ATOM 1428 O O . GLY B 1 29 ? 10.461 8.727 -15.383 1 38.78 29 GLY B O 1
ATOM 1429 N N . VAL B 1 30 ? 9.211 8.805 -13.664 1 43.25 30 VAL B N 1
ATOM 1430 C CA . VAL B 1 30 ? 10.523 9.016 -13.07 1 43.25 30 VAL B CA 1
ATOM 1431 C C . VAL B 1 30 ? 11.242 7.672 -12.93 1 43.25 30 VAL B C 1
ATOM 1433 O O . VAL B 1 30 ? 10.688 6.715 -12.383 1 43.25 30 VAL B O 1
ATOM 1436 N N . TYR B 1 31 ? 12.133 7.441 -13.945 1 45.16 31 TYR B N 1
ATOM 1437 C CA . TYR B 1 31 ? 12.938 6.25 -14.188 1 45.16 31 TYR B CA 1
ATOM 1438 C C . TYR B 1 31 ? 13.781 5.902 -12.969 1 45.16 31 TYR B C 1
ATOM 1440 O O . TYR B 1 31 ? 14.875 6.445 -12.789 1 45.16 31 TYR B O 1
ATOM 1448 N N . ASP B 1 32 ? 13.188 5.832 -11.766 1 58.34 32 ASP B N 1
ATOM 1449 C CA . ASP B 1 32 ? 14.086 5.07 -10.906 1 58.34 32 ASP B CA 1
ATOM 1450 C C . ASP B 1 32 ? 14.25 3.641 -11.414 1 58.34 32 ASP B C 1
ATOM 1452 O O . ASP B 1 32 ? 13.484 3.184 -12.258 1 58.34 32 ASP B O 1
ATOM 1456 N N . LYS B 1 33 ? 15.422 3.074 -11.148 1 68.31 33 LYS B N 1
ATOM 1457 C CA . LYS B 1 33 ? 15.789 1.723 -11.562 1 68.31 33 LYS B CA 1
ATOM 1458 C C . LYS B 1 33 ? 14.703 0.719 -11.18 1 68.31 33 LYS B C 1
ATOM 1460 O O . LYS B 1 33 ? 14.242 0.7 -10.039 1 68.31 33 LYS B O 1
ATOM 1465 N N . VAL B 1 34 ? 14.125 0.154 -12.227 1 79.62 34 VAL B N 1
ATOM 1466 C CA . VAL B 1 34 ? 13.125 -0.898 -12.078 1 79.62 34 VAL B CA 1
ATOM 1467 C C . VAL B 1 34 ? 13.656 -1.979 -11.133 1 79.62 34 VAL B C 1
ATOM 1469 O O . VAL B 1 34 ? 14.82 -2.367 -11.219 1 79.62 34 VAL B O 1
ATOM 1472 N N . LEU B 1 35 ? 12.859 -2.32 -10.188 1 91 35 LEU B N 1
ATOM 1473 C CA . LEU B 1 35 ? 13.211 -3.469 -9.359 1 91 35 LEU B CA 1
ATOM 1474 C C . LEU B 1 35 ? 12.922 -4.773 -10.094 1 91 35 LEU B C 1
ATOM 1476 O O . LEU B 1 35 ? 11.805 -5.285 -10.047 1 91 35 LEU B O 1
ATOM 1480 N N . ASP B 1 36 ? 13.922 -5.262 -10.789 1 94 36 ASP B N 1
ATOM 1481 C CA . ASP B 1 36 ? 13.781 -6.465 -11.602 1 94 36 ASP B CA 1
ATOM 1482 C C . ASP B 1 36 ? 14.172 -7.715 -10.812 1 94 36 ASP B C 1
ATOM 1484 O O . ASP B 1 36 ? 15.352 -8.031 -10.68 1 94 36 ASP B O 1
ATOM 1488 N N . LEU B 1 37 ? 13.133 -8.414 -10.383 1 97.31 37 LEU B N 1
ATOM 1489 C CA . LEU B 1 37 ? 13.344 -9.594 -9.555 1 97.31 37 LEU B CA 1
ATOM 1490 C C . LEU B 1 37 ? 12.969 -10.867 -10.312 1 97.31 37 LEU B C 1
ATOM 1492 O O . LEU B 1 37 ? 12.781 -11.922 -9.711 1 97.31 37 LEU B O 1
ATOM 1496 N N . ARG B 1 38 ? 12.766 -10.719 -11.656 1 98.38 38 ARG B N 1
ATOM 1497 C CA . ARG B 1 38 ? 12.414 -11.898 -12.445 1 98.38 38 ARG B CA 1
ATOM 1498 C C . ARG B 1 38 ? 13.445 -13.008 -12.273 1 98.38 38 ARG B C 1
ATOM 1500 O O . ARG B 1 38 ? 14.648 -12.742 -12.266 1 98.38 38 ARG B O 1
ATOM 1507 N N . PHE B 1 39 ? 12.961 -14.164 -11.953 1 98.69 39 PHE B N 1
ATOM 1508 C CA . PHE B 1 39 ? 13.711 -15.414 -11.891 1 98.69 39 PHE B CA 1
ATOM 1509 C C . PHE B 1 39 ? 14.578 -15.469 -10.641 1 98.69 39 PHE B C 1
ATOM 1511 O O . PHE B 1 39 ? 15.352 -16.406 -10.461 1 98.69 39 PHE B O 1
ATOM 1518 N N . CYS B 1 40 ? 14.477 -14.523 -9.758 1 98.81 40 CYS B N 1
ATOM 1519 C CA . CYS B 1 40 ? 15.203 -14.586 -8.5 1 98.81 40 CYS B CA 1
ATOM 1520 C C . CYS B 1 40 ? 14.617 -15.648 -7.578 1 98.81 40 CYS B C 1
ATOM 1522 O O . CYS B 1 40 ? 13.422 -15.961 -7.664 1 98.81 40 CYS B O 1
ATOM 1524 N N . ASP B 1 41 ? 15.461 -16.172 -6.758 1 98.88 41 ASP B N 1
ATOM 1525 C CA . ASP B 1 41 ? 15.031 -17.188 -5.809 1 98.88 41 ASP B CA 1
ATOM 1526 C C . ASP B 1 41 ? 15.133 -16.688 -4.371 1 98.88 41 ASP B C 1
ATOM 1528 O O . ASP B 1 41 ? 16.234 -16.5 -3.846 1 98.88 41 ASP B O 1
ATOM 1532 N N . PHE B 1 42 ? 13.914 -16.484 -3.723 1 98.81 42 PHE B N 1
ATOM 1533 C CA . PHE B 1 42 ? 13.844 -16.031 -2.34 1 98.81 42 PHE B CA 1
ATOM 1534 C C . PHE B 1 42 ? 13.234 -17.109 -1.446 1 98.81 42 PHE B C 1
ATOM 1536 O O . PHE B 1 42 ? 12.727 -16.797 -0.365 1 98.81 42 PHE B O 1
ATOM 1543 N N . THR B 1 43 ? 13.305 -18.312 -1.896 1 98.88 43 THR B N 1
ATOM 1544 C CA . THR B 1 43 ? 12.688 -19.438 -1.18 1 98.88 43 THR B CA 1
ATOM 1545 C C . THR B 1 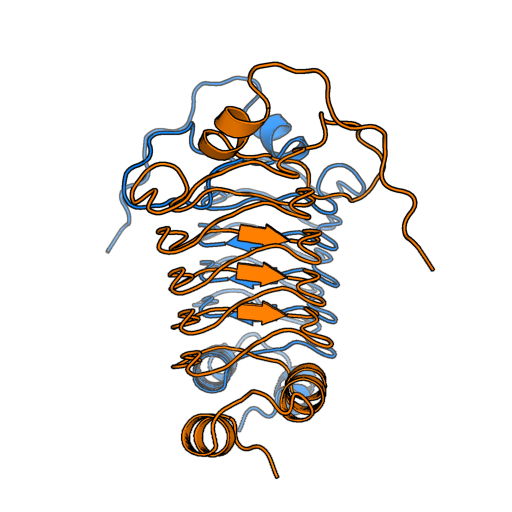43 ? 13.156 -19.469 0.272 1 98.88 43 THR B C 1
ATOM 1547 O O . THR B 1 43 ? 14.352 -19.391 0.546 1 98.88 43 THR B O 1
ATOM 1550 N N . ASN B 1 44 ? 12.25 -19.406 1.152 1 98.81 44 ASN B N 1
ATOM 1551 C CA . ASN B 1 44 ? 12.414 -19.562 2.594 1 98.81 44 ASN B CA 1
ATOM 1552 C C . ASN B 1 44 ? 13.18 -18.406 3.203 1 98.81 44 ASN B C 1
ATOM 1554 O O . ASN B 1 44 ? 13.758 -18.531 4.285 1 98.81 44 ASN B O 1
ATOM 1558 N N . ASP B 1 45 ? 13.195 -17.266 2.494 1 98.12 45 ASP B N 1
ATOM 1559 C CA . ASP B 1 45 ? 13.727 -16.062 3.141 1 98.12 45 ASP B CA 1
ATOM 1560 C C . ASP B 1 45 ? 12.797 -15.578 4.254 1 98.12 45 ASP B C 1
ATOM 1562 O O . ASP B 1 45 ? 11.68 -15.133 3.99 1 98.12 45 ASP B O 1
ATOM 1566 N N . LYS B 1 46 ? 13.273 -15.617 5.445 1 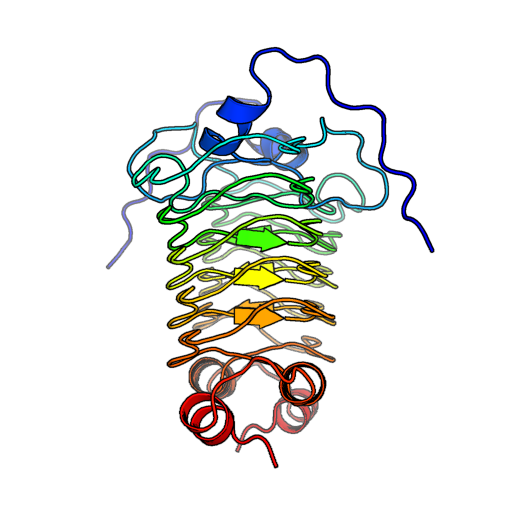97.56 46 LYS B N 1
ATOM 1567 C CA . LYS B 1 46 ? 12.391 -15.352 6.582 1 97.56 46 LYS B CA 1
ATOM 1568 C C . LYS B 1 46 ? 12.617 -13.953 7.137 1 97.56 46 LYS B C 1
ATOM 1570 O O . LYS B 1 46 ? 11.906 -13.516 8.039 1 97.56 46 LYS B O 1
ATOM 1575 N N . ASN B 1 47 ? 13.531 -13.141 6.473 1 92.75 47 ASN B N 1
ATOM 1576 C CA . ASN B 1 47 ? 13.93 -11.938 7.191 1 92.75 47 ASN B CA 1
ATOM 1577 C C . ASN B 1 47 ? 14.078 -10.742 6.254 1 92.75 47 ASN B C 1
ATOM 1579 O O . ASN B 1 47 ? 13.672 -9.625 6.586 1 92.75 47 ASN B O 1
ATOM 1583 N N . ASN B 1 48 ? 14.562 -10.938 5.086 1 92.19 48 ASN B N 1
ATOM 1584 C CA . ASN B 1 48 ? 15.086 -9.828 4.297 1 92.19 48 ASN B CA 1
ATOM 1585 C C . ASN B 1 48 ? 13.984 -9.102 3.539 1 92.19 48 ASN B C 1
ATOM 1587 O O . ASN B 1 48 ? 14.164 -7.965 3.107 1 92.19 48 ASN B O 1
ATOM 1591 N N . LEU B 1 49 ? 12.789 -9.742 3.455 1 94.5 49 LEU B N 1
ATOM 1592 C CA . LEU B 1 49 ? 11.758 -9.156 2.609 1 94.5 49 LEU B CA 1
ATOM 1593 C C . LEU B 1 49 ? 10.656 -8.523 3.455 1 94.5 49 LEU B C 1
ATOM 1595 O O . LEU B 1 49 ? 9.805 -7.801 2.932 1 94.5 49 LEU B O 1
ATOM 1599 N N . LYS B 1 50 ? 10.711 -8.734 4.785 1 93.56 50 LYS B N 1
ATOM 1600 C CA . LYS B 1 50 ? 9.68 -8.227 5.684 1 93.56 50 LYS B CA 1
ATOM 1601 C C . LYS B 1 50 ? 9.578 -6.703 5.605 1 93.56 50 LYS B C 1
ATOM 1603 O O . LYS B 1 50 ? 10.594 -6.008 5.695 1 93.56 50 LYS B O 1
ATOM 1608 N N . GLY B 1 51 ? 8.453 -6.285 5.285 1 91 51 GLY B N 1
ATOM 1609 C CA . GLY B 1 51 ? 8.172 -4.863 5.379 1 91 51 GLY B CA 1
ATOM 1610 C C . GLY B 1 51 ? 8.734 -4.07 4.211 1 91 51 GLY B C 1
ATOM 1611 O O . GLY B 1 51 ? 8.719 -2.836 4.23 1 91 51 GLY B O 1
ATOM 1612 N N . LYS B 1 52 ? 9.203 -4.707 3.238 1 90.44 52 LYS B N 1
ATOM 1613 C CA . LYS B 1 52 ? 9.805 -3.982 2.125 1 90.44 52 LYS B CA 1
ATOM 1614 C C . LYS B 1 52 ? 8.75 -3.492 1.143 1 90.44 52 LYS B C 1
ATOM 1616 O O . LYS B 1 52 ? 7.676 -4.094 1.027 1 90.44 52 LYS B O 1
ATOM 1621 N N . THR B 1 53 ? 9.094 -2.369 0.56 1 91.25 53 THR B N 1
ATOM 1622 C CA . THR B 1 53 ? 8.312 -1.914 -0.587 1 91.25 53 THR B CA 1
ATOM 1623 C C . THR B 1 53 ? 8.852 -2.518 -1.881 1 91.25 53 THR B C 1
ATOM 1625 O O . THR B 1 53 ? 10.023 -2.318 -2.225 1 91.25 53 THR B O 1
ATOM 1628 N N . LEU B 1 54 ? 8 -3.219 -2.52 1 92.25 54 LEU B N 1
ATOM 1629 C CA . LEU B 1 54 ? 8.344 -3.822 -3.805 1 92.25 54 LEU B CA 1
ATOM 1630 C C . LEU B 1 54 ? 7.434 -3.289 -4.91 1 92.25 54 LEU B C 1
ATOM 1632 O O . LEU B 1 54 ? 6.938 -4.059 -5.734 1 92.25 54 LEU B O 1
ATOM 1636 N N . SER B 1 55 ? 7.215 -2.031 -4.832 1 89.31 55 SER B N 1
ATOM 1637 C CA . SER B 1 55 ? 6.309 -1.401 -5.785 1 89.31 55 SER B CA 1
ATOM 1638 C C . SER B 1 55 ? 6.879 -1.447 -7.199 1 89.31 55 SER B C 1
ATOM 1640 O O . SER B 1 55 ? 8.078 -1.234 -7.398 1 89.31 55 SER B O 1
ATOM 1642 N N . ALA B 1 56 ? 6.023 -1.791 -8.164 1 89.69 56 ALA B N 1
ATOM 1643 C CA . ALA B 1 56 ? 6.312 -1.873 -9.594 1 89.69 56 ALA B CA 1
ATOM 1644 C C . ALA B 1 56 ? 7.375 -2.93 -9.875 1 89.69 56 ALA B C 1
ATOM 1646 O O . ALA B 1 56 ? 7.988 -2.928 -10.945 1 89.69 56 ALA B O 1
ATOM 1647 N N . ALA B 1 57 ? 7.594 -3.748 -8.953 1 93 57 ALA B N 1
ATOM 1648 C CA . ALA B 1 57 ? 8.602 -4.789 -9.141 1 93 57 ALA B CA 1
ATOM 1649 C C . ALA B 1 57 ? 8.18 -5.781 -10.219 1 93 57 ALA B C 1
ATOM 1651 O O . ALA B 1 57 ? 7 -6.145 -10.305 1 93 57 ALA B O 1
ATOM 1652 N N . LEU B 1 58 ? 9.18 -6.145 -11.008 1 95.44 58 LEU B N 1
ATOM 1653 C CA . LEU B 1 58 ? 9.008 -7.254 -11.938 1 95.44 58 LEU B CA 1
ATOM 1654 C C . LEU B 1 58 ? 9.453 -8.57 -11.305 1 95.44 58 LEU B C 1
ATOM 1656 O O . LEU B 1 58 ? 10.633 -8.742 -10.992 1 95.44 58 LEU B O 1
ATOM 1660 N N . MET B 1 59 ? 8.453 -9.57 -11.195 1 97.75 59 MET B N 1
ATOM 1661 C CA . MET B 1 59 ? 8.75 -10.742 -10.375 1 97.75 59 MET B CA 1
ATOM 1662 C C . MET B 1 59 ? 8.406 -12.031 -11.117 1 97.75 59 MET B C 1
ATOM 1664 O O . MET B 1 59 ? 8.32 -13.094 -10.508 1 97.75 59 MET B O 1
ATOM 1668 N N . SER B 1 60 ? 8.156 -11.898 -12.414 1 98.31 60 SER B N 1
ATOM 1669 C CA . SER B 1 60 ? 7.816 -13.102 -13.164 1 98.31 60 SER B CA 1
ATOM 1670 C C . SER B 1 60 ? 8.906 -14.156 -13.039 1 98.31 60 SER B C 1
ATOM 1672 O O . SER B 1 60 ? 10.086 -13.859 -13.188 1 98.31 60 SER B O 1
ATOM 1674 N N . GLY B 1 61 ? 8.438 -15.352 -12.695 1 98.44 61 GLY B N 1
ATOM 1675 C CA . GLY B 1 61 ? 9.359 -16.484 -12.586 1 98.44 61 GLY B CA 1
ATOM 1676 C C . GLY B 1 61 ? 10.148 -16.484 -11.297 1 98.44 61 GLY B C 1
ATOM 1677 O O . GLY B 1 61 ? 10.938 -17.391 -11.047 1 98.44 61 GLY B O 1
ATOM 1678 N N . ALA B 1 62 ? 9.961 -15.516 -10.453 1 98.88 62 ALA B N 1
ATOM 1679 C CA . ALA B 1 62 ? 10.633 -15.5 -9.164 1 98.88 62 ALA B CA 1
ATOM 1680 C C . ALA B 1 62 ? 10.016 -16.516 -8.211 1 98.88 62 ALA B C 1
ATOM 1682 O O . ALA B 1 62 ? 8.867 -16.938 -8.398 1 98.88 62 ALA B O 1
ATOM 1683 N N . LYS B 1 63 ? 10.797 -16.938 -7.273 1 98.94 63 LYS B N 1
ATOM 1684 C CA . LYS B 1 63 ? 10.328 -17.859 -6.246 1 98.94 63 LYS B CA 1
ATOM 1685 C C . LYS B 1 63 ? 10.359 -17.219 -4.863 1 98.94 63 LYS B C 1
ATOM 1687 O O . LYS B 1 63 ? 11.414 -16.766 -4.41 1 98.94 63 LYS B O 1
ATOM 1692 N N . PHE B 1 64 ? 9.18 -17.219 -4.215 1 98.94 64 PHE B N 1
ATOM 1693 C CA . PHE B 1 64 ? 9.055 -16.703 -2.857 1 98.94 64 PHE B CA 1
ATOM 1694 C C . PHE B 1 64 ? 8.539 -17.781 -1.909 1 98.94 64 PHE B C 1
ATOM 1696 O O . PHE B 1 64 ? 8.086 -17.469 -0.806 1 98.94 64 PHE B O 1
ATOM 1703 N N . ASP B 1 65 ? 8.68 -19.062 -2.322 1 98.94 65 ASP B N 1
ATOM 1704 C CA . ASP B 1 65 ? 8.078 -20.156 -1.567 1 98.94 65 ASP B CA 1
ATOM 1705 C C . ASP B 1 65 ? 8.562 -20.156 -0.118 1 98.94 65 ASP B C 1
ATOM 1707 O O . ASP B 1 65 ? 9.766 -20.156 0.142 1 98.94 65 ASP B O 1
ATOM 1711 N N . GLY B 1 66 ? 7.586 -20.094 0.745 1 98.88 66 GLY B N 1
ATOM 1712 C CA . GLY B 1 66 ? 7.879 -20.156 2.168 1 98.88 66 GLY B CA 1
ATOM 1713 C C . GLY B 1 66 ? 8.492 -18.891 2.721 1 98.88 66 GLY B C 1
ATOM 1714 O O . GLY B 1 66 ? 8.836 -18.828 3.902 1 98.88 66 GLY B O 1
ATOM 1715 N N . ALA B 1 67 ? 8.594 -17.859 1.935 1 98.88 67 ALA B N 1
ATOM 1716 C CA . ALA B 1 67 ? 9.219 -16.625 2.393 1 98.88 67 ALA B CA 1
ATOM 1717 C C . ALA B 1 67 ? 8.281 -15.828 3.285 1 98.88 67 ALA B C 1
ATOM 1719 O O . ALA B 1 67 ? 7.059 -16 3.219 1 98.88 67 ALA B O 1
ATOM 1720 N N . ASP B 1 68 ? 8.883 -15 4.184 1 98.31 68 ASP B N 1
ATOM 1721 C CA . ASP B 1 68 ? 8.141 -14.07 5.023 1 98.31 68 ASP B CA 1
ATOM 1722 C C . ASP B 1 68 ? 8.055 -12.688 4.375 1 98.31 68 ASP B C 1
ATOM 1724 O O . ASP B 1 68 ? 9.039 -11.945 4.371 1 98.31 68 ASP B O 1
ATOM 1728 N N . LEU B 1 69 ? 6.941 -12.383 3.805 1 97.19 69 LEU B N 1
ATOM 1729 C CA . LEU B 1 69 ? 6.672 -11.078 3.223 1 97.19 69 LEU B CA 1
ATOM 1730 C C . LEU B 1 69 ? 5.68 -10.297 4.074 1 97.19 69 LEU B C 1
ATOM 1732 O O . LEU B 1 69 ? 4.906 -9.484 3.555 1 97.19 69 LEU B O 1
ATOM 1736 N N . THR B 1 70 ? 5.688 -10.555 5.41 1 96.69 70 THR B N 1
ATOM 1737 C CA . THR B 1 70 ? 4.805 -9.789 6.285 1 96.69 70 THR B CA 1
ATOM 1738 C C . THR B 1 70 ? 5.051 -8.297 6.125 1 96.69 70 THR B C 1
ATOM 1740 O O . THR B 1 70 ? 6.199 -7.859 5.996 1 96.69 70 THR B O 1
ATOM 1743 N N . GLU B 1 71 ? 3.979 -7.555 5.961 1 94.06 71 GLU B N 1
ATOM 1744 C CA . GLU B 1 71 ? 3.971 -6.094 5.961 1 94.06 71 GLU B CA 1
ATOM 1745 C C . GLU B 1 71 ? 4.574 -5.535 4.676 1 94.06 71 GLU B C 1
ATOM 1747 O O . GLU B 1 71 ? 4.879 -4.344 4.59 1 94.06 71 GLU B O 1
ATOM 1752 N N . VAL B 1 72 ? 4.723 -6.328 3.688 1 94.81 72 VAL B N 1
ATOM 1753 C CA . VAL B 1 72 ? 5.238 -5.844 2.41 1 94.81 72 VAL B CA 1
ATOM 1754 C C . VAL B 1 72 ? 4.215 -4.918 1.758 1 94.81 72 VAL B C 1
ATOM 1756 O O . VAL B 1 72 ? 3.008 -5.082 1.95 1 94.81 72 VAL B O 1
ATOM 1759 N N . VAL B 1 73 ? 4.723 -3.934 1.058 1 94 73 VAL B N 1
ATOM 1760 C CA . VAL B 1 73 ? 3.904 -3.129 0.157 1 94 73 VAL B CA 1
ATOM 1761 C C . VAL B 1 73 ? 4.238 -3.475 -1.293 1 94 73 VAL B C 1
ATOM 1763 O O . VAL B 1 73 ? 5.359 -3.246 -1.751 1 94 73 VAL B O 1
ATOM 1766 N N . MET B 1 74 ? 3.266 -4.02 -1.99 1 94.56 74 MET B N 1
ATOM 1767 C CA . MET B 1 74 ? 3.396 -4.371 -3.4 1 94.56 74 MET B CA 1
ATOM 1768 C C . MET B 1 74 ? 2.332 -3.668 -4.238 1 94.56 74 MET B C 1
ATOM 1770 O O . MET B 1 74 ? 1.229 -4.188 -4.41 1 94.56 74 MET B O 1
ATOM 1774 N N . SER B 1 75 ? 2.674 -2.547 -4.684 1 93.62 75 SER B N 1
ATOM 1775 C CA . SER B 1 75 ? 1.77 -1.807 -5.559 1 93.62 75 SER B CA 1
ATOM 1776 C C . SER B 1 75 ? 2.213 -1.895 -7.016 1 93.62 75 SER B C 1
ATOM 1778 O O . SER B 1 75 ? 3.383 -1.667 -7.328 1 93.62 75 SER B O 1
ATOM 1780 N N . LYS B 1 76 ? 1.285 -2.355 -7.867 1 93.31 76 LYS B N 1
ATOM 1781 C CA . LYS B 1 76 ? 1.509 -2.402 -9.312 1 93.31 76 LYS B CA 1
ATOM 1782 C C . LYS B 1 76 ? 2.637 -3.369 -9.656 1 93.31 76 LYS B C 1
ATOM 1784 O O . LYS B 1 76 ? 3.402 -3.125 -10.594 1 93.31 76 LYS B O 1
ATOM 1789 N N . ALA B 1 77 ? 2.785 -4.332 -8.805 1 94.25 77 ALA B N 1
ATOM 1790 C CA . ALA B 1 77 ? 3.807 -5.344 -9.07 1 94.25 77 ALA B CA 1
ATOM 1791 C C . ALA B 1 77 ? 3.342 -6.32 -10.148 1 94.25 77 ALA B C 1
ATOM 1793 O O . ALA B 1 77 ? 2.143 -6.57 -10.289 1 94.25 77 ALA B O 1
ATOM 1794 N N . TYR B 1 78 ? 4.309 -6.805 -10.93 1 97 78 TYR B N 1
ATOM 1795 C CA . TYR B 1 78 ? 4.051 -7.805 -11.961 1 97 78 TYR B CA 1
ATOM 1796 C C . TYR B 1 78 ? 4.664 -9.148 -11.586 1 97 78 TYR B C 1
ATOM 1798 O O . TYR B 1 78 ? 5.871 -9.352 -11.742 1 97 78 TYR B O 1
ATOM 1806 N N . ALA B 1 79 ? 3.814 -10.141 -11.203 1 98.31 79 ALA B N 1
ATOM 1807 C CA . ALA B 1 79 ? 4.309 -11.398 -10.648 1 98.31 79 ALA B CA 1
ATOM 1808 C C . ALA B 1 79 ? 3.75 -12.594 -11.414 1 98.31 79 ALA B C 1
ATOM 1810 O O . ALA B 1 79 ? 3.525 -13.656 -10.836 1 98.31 79 ALA B O 1
ATOM 1811 N N . VAL B 1 80 ? 3.494 -12.422 -12.648 1 98.62 80 VAL B N 1
ATOM 1812 C CA . VAL B 1 80 ? 2.92 -13.492 -13.461 1 98.62 80 VAL B CA 1
ATOM 1813 C C . VAL B 1 80 ? 3.859 -14.695 -13.469 1 98.62 80 VAL B C 1
ATOM 1815 O O . VAL B 1 80 ? 5.051 -14.555 -13.75 1 98.62 80 VAL B O 1
ATOM 1818 N N . GLY B 1 81 ? 3.318 -15.805 -13.117 1 98.81 81 GLY B N 1
ATOM 1819 C CA . GLY B 1 81 ? 4.055 -17.062 -13.195 1 98.81 81 GLY B CA 1
ATOM 1820 C C . GLY B 1 81 ? 5.031 -17.25 -12.055 1 98.81 81 GLY B C 1
ATOM 1821 O O . GLY B 1 81 ? 5.793 -18.219 -12.039 1 98.81 81 GLY B O 1
ATOM 1822 N N . ALA B 1 82 ? 5.047 -16.344 -11.102 1 98.88 82 ALA B N 1
ATOM 1823 C CA . ALA B 1 82 ? 5.918 -16.5 -9.938 1 98.88 82 ALA B CA 1
ATOM 1824 C C . ALA B 1 82 ? 5.375 -17.562 -8.984 1 98.88 82 ALA B C 1
ATOM 1826 O O . ALA B 1 82 ? 4.242 -18.016 -9.133 1 98.88 82 ALA B O 1
ATOM 1827 N N . SER B 1 83 ? 6.23 -17.953 -8.07 1 99 83 SER B N 1
ATOM 1828 C CA . SER B 1 83 ? 5.793 -18.922 -7.07 1 99 83 SER B CA 1
ATOM 1829 C C . SER B 1 83 ? 5.801 -18.328 -5.672 1 99 83 SER B C 1
ATOM 1831 O O . SER B 1 83 ? 6.812 -17.766 -5.238 1 99 83 SER B O 1
ATOM 1833 N N . PHE B 1 84 ? 4.664 -18.422 -5.012 1 98.94 84 PHE B N 1
ATOM 1834 C CA . PHE B 1 84 ? 4.469 -17.922 -3.654 1 98.94 84 PHE B CA 1
ATOM 1835 C C . PHE B 1 84 ? 3.916 -19.016 -2.75 1 98.94 84 PHE B C 1
ATOM 1837 O O . PHE B 1 84 ? 3.119 -18.75 -1.851 1 98.94 84 PHE B O 1
ATOM 1844 N N . LYS B 1 85 ? 4.254 -20.281 -3.043 1 98.94 85 LYS B N 1
ATOM 1845 C CA . LYS B 1 85 ? 3.729 -21.359 -2.221 1 98.94 85 LYS B CA 1
ATOM 1846 C C . LYS B 1 85 ? 4.094 -21.172 -0.752 1 98.94 85 LYS B C 1
ATOM 1848 O O . LYS B 1 85 ? 5.27 -21.031 -0.414 1 98.94 85 LYS B O 1
ATOM 1853 N N . GLY B 1 86 ? 3.125 -21.094 0.054 1 98.94 86 GLY B N 1
ATOM 1854 C CA . GLY B 1 86 ? 3.32 -21 1.492 1 98.94 86 GLY B CA 1
ATOM 1855 C C . GLY B 1 86 ? 3.871 -19.656 1.932 1 98.94 86 GLY B C 1
ATOM 1856 O O . GLY B 1 86 ? 4.359 -19.516 3.055 1 98.94 86 GLY B O 1
ATOM 1857 N N . THR B 1 87 ? 3.859 -18.672 1.071 1 98.94 87 THR B N 1
ATOM 1858 C CA . THR B 1 87 ? 4.387 -17.344 1.413 1 98.94 87 THR B CA 1
ATOM 1859 C C . THR B 1 87 ? 3.467 -16.641 2.4 1 98.94 87 THR B C 1
ATOM 1861 O O . THR B 1 87 ? 2.242 -16.688 2.264 1 98.94 87 THR B O 1
ATOM 1864 N N . ASN B 1 88 ? 4.023 -15.977 3.414 1 98.94 88 ASN B N 1
ATOM 1865 C CA . ASN B 1 88 ? 3.264 -15.242 4.418 1 98.94 88 ASN B CA 1
ATOM 1866 C C . ASN B 1 88 ? 3.158 -13.758 4.059 1 98.94 88 ASN B C 1
ATOM 1868 O O . ASN B 1 88 ? 4.137 -13.016 4.176 1 98.94 88 ASN B O 1
ATOM 1872 N N . PHE B 1 89 ? 1.959 -13.289 3.635 1 98.5 89 PHE B N 1
ATOM 1873 C CA . PHE B 1 89 ? 1.715 -11.891 3.289 1 98.5 89 PHE B CA 1
ATOM 1874 C C . PHE B 1 89 ? 0.958 -11.18 4.406 1 98.5 89 PHE B C 1
ATOM 1876 O O . PHE B 1 89 ? 0.296 -10.172 4.168 1 98.5 89 PHE B O 1
ATOM 1883 N N . THR B 1 90 ? 1.01 -11.703 5.68 1 98.19 90 THR B N 1
ATOM 1884 C CA . THR B 1 90 ? 0.242 -11.109 6.773 1 98.19 90 THR B CA 1
ATOM 1885 C C . THR B 1 90 ? 0.539 -9.617 6.895 1 98.19 90 THR B C 1
ATOM 1887 O O . THR B 1 90 ? 1.698 -9.203 6.836 1 98.19 90 THR B O 1
ATOM 1890 N N . ASN B 1 91 ? -0.499 -8.805 6.941 1 96.06 91 ASN B N 1
ATOM 1891 C CA . ASN B 1 91 ? -0.46 -7.355 7.129 1 96.06 91 ASN B CA 1
ATOM 1892 C C . ASN B 1 91 ? 0.119 -6.648 5.906 1 96.06 91 ASN B C 1
ATOM 1894 O O . ASN B 1 91 ? 0.561 -5.5 5.996 1 96.06 91 ASN B O 1
ATOM 1898 N N . ALA B 1 92 ? 0.127 -7.258 4.754 1 96.44 92 ALA B N 1
ATOM 1899 C CA . ALA B 1 92 ? 0.675 -6.652 3.543 1 96.44 92 ALA B CA 1
ATOM 1900 C C . ALA B 1 92 ? -0.356 -5.758 2.861 1 96.44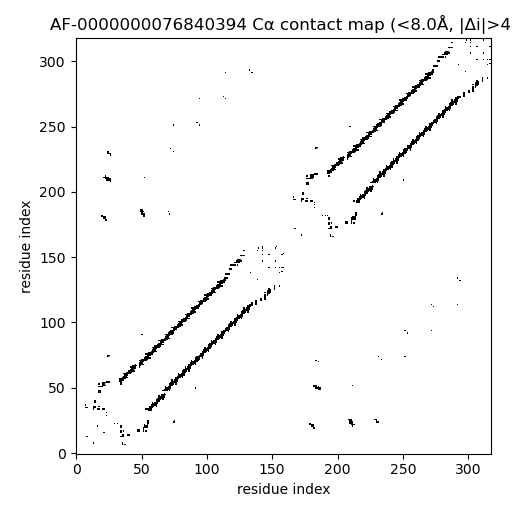 92 ALA B C 1
ATOM 1902 O O . ALA B 1 92 ? -1.557 -5.883 3.113 1 96.44 92 ALA B O 1
ATOM 1903 N N . VAL B 1 93 ? 0.105 -4.816 2.123 1 96.5 93 VAL B N 1
ATOM 1904 C CA . VAL B 1 93 ? -0.7 -4.051 1.179 1 96.5 93 VAL B CA 1
ATOM 1905 C C . VAL B 1 93 ? -0.357 -4.465 -0.25 1 96.5 93 VAL B C 1
ATOM 1907 O O . VAL B 1 93 ? 0.753 -4.219 -0.726 1 96.5 93 VAL B O 1
ATOM 1910 N N . ILE B 1 94 ? -1.289 -5.113 -0.894 1 97.5 94 ILE B N 1
ATOM 1911 C CA . ILE B 1 94 ? -1.148 -5.539 -2.283 1 97.5 94 ILE B CA 1
ATOM 1912 C C . ILE B 1 94 ? -2.168 -4.809 -3.152 1 97.5 94 ILE B C 1
ATOM 1914 O O . ILE B 1 94 ? -3.375 -5.016 -3.014 1 97.5 94 ILE B O 1
ATOM 1918 N N . ASP B 1 95 ? -1.618 -3.961 -3.947 1 96.56 95 ASP B N 1
ATOM 1919 C CA . ASP B 1 95 ? -2.48 -3.08 -4.727 1 96.56 95 ASP B CA 1
ATOM 1920 C C . ASP B 1 95 ? -2.113 -3.123 -6.211 1 96.56 95 ASP B C 1
ATOM 1922 O O . ASP B 1 95 ? -0.971 -2.846 -6.582 1 96.56 95 ASP B O 1
ATOM 1926 N N . ARG B 1 96 ? -3.111 -3.486 -6.992 1 97 96 ARG B N 1
ATOM 1927 C CA . ARG B 1 96 ? -2.965 -3.502 -8.445 1 97 96 ARG B CA 1
ATOM 1928 C C . ARG B 1 96 ? -1.787 -4.375 -8.867 1 97 96 ARG B C 1
ATOM 1930 O O . ARG B 1 96 ? -1.045 -4.02 -9.789 1 97 96 ARG B O 1
ATOM 1937 N N . ALA B 1 97 ? -1.631 -5.449 -8.148 1 96.94 97 ALA B N 1
ATOM 1938 C CA . ALA B 1 97 ? -0.613 -6.434 -8.508 1 96.94 97 ALA B CA 1
ATOM 1939 C C . ALA B 1 97 ? -1.192 -7.52 -9.414 1 96.94 97 ALA B C 1
ATOM 1941 O O . ALA B 1 97 ? -2.385 -7.824 -9.336 1 96.94 97 ALA B O 1
ATOM 1942 N N . ASN B 1 98 ? -0.36 -8.055 -10.273 1 98.31 98 ASN B N 1
ATOM 1943 C CA . ASN B 1 98 ? -0.75 -9.141 -11.164 1 98.31 98 ASN B CA 1
ATOM 1944 C C . ASN B 1 98 ? -0.098 -10.461 -10.75 1 98.31 98 ASN B C 1
ATOM 1946 O O . ASN B 1 98 ? 1.101 -10.656 -10.961 1 98.31 98 ASN B O 1
ATOM 1950 N N . PHE B 1 99 ? -0.928 -11.391 -10.258 1 98.75 99 PHE B N 1
ATOM 1951 C CA . PHE B 1 99 ? -0.454 -12.711 -9.859 1 98.75 99 PHE B CA 1
ATOM 1952 C C . PHE B 1 99 ? -0.899 -13.773 -10.852 1 98.75 99 PHE B C 1
ATOM 1954 O O . PHE B 1 99 ? -1.069 -14.938 -10.492 1 98.75 99 PHE B O 1
ATOM 1961 N N . GLY B 1 100 ? -1.18 -13.422 -12.094 1 98.62 100 GLY B N 1
ATOM 1962 C CA . GLY B 1 100 ? -1.621 -14.398 -13.078 1 98.62 100 GLY B CA 1
ATOM 1963 C C . GLY B 1 100 ? -0.68 -15.586 -13.203 1 98.62 100 GLY B C 1
ATOM 1964 O O . GLY B 1 100 ? 0.54 -15.414 -13.242 1 98.62 100 GLY B O 1
ATOM 1965 N N . LYS B 1 101 ? -1.302 -16.766 -13.219 1 98.81 101 LYS B N 1
ATOM 1966 C CA . LYS B 1 101 ? -0.59 -18.016 -13.445 1 98.81 101 LYS B CA 1
ATOM 1967 C C . LYS B 1 101 ? 0.419 -18.281 -12.328 1 98.81 101 LYS B C 1
ATOM 1969 O O . LYS B 1 101 ? 1.278 -19.156 -12.461 1 98.81 101 LYS B O 1
ATOM 1974 N N . ALA B 1 102 ? 0.41 -17.484 -11.289 1 98.94 102 ALA B N 1
ATOM 1975 C CA . ALA B 1 102 ? 1.314 -17.703 -10.164 1 98.94 102 ALA B CA 1
ATOM 1976 C C . ALA B 1 102 ? 0.857 -18.906 -9.328 1 98.94 102 ALA B C 1
ATOM 1978 O O . ALA B 1 102 ? -0.284 -19.359 -9.453 1 98.94 102 ALA B O 1
ATOM 1979 N N . ASP B 1 103 ? 1.765 -19.469 -8.609 1 99 103 ASP B N 1
ATOM 1980 C CA . ASP B 1 103 ? 1.438 -20.5 -7.641 1 99 103 ASP B CA 1
ATOM 1981 C C . ASP B 1 103 ? 1.398 -19.953 -6.219 1 99 103 ASP B C 1
ATOM 1983 O O . ASP B 1 103 ? 2.443 -19.641 -5.637 1 99 103 ASP B O 1
ATOM 1987 N N . LEU B 1 104 ? 0.174 -19.875 -5.684 1 98.94 104 LEU B N 1
ATOM 1988 C CA . LEU B 1 104 ? -0.007 -19.312 -4.344 1 98.94 104 LEU B CA 1
ATOM 1989 C C . LEU B 1 104 ? -0.502 -20.375 -3.375 1 98.94 104 LEU B C 1
ATOM 1991 O O . LEU B 1 104 ? -1.09 -20.062 -2.34 1 98.94 104 LEU B O 1
ATOM 1995 N N . GLU B 1 105 ? -0.26 -21.641 -3.732 1 98.94 105 GLU B N 1
ATOM 1996 C CA . GLU B 1 105 ? -0.74 -22.703 -2.865 1 98.94 105 GLU B CA 1
ATOM 1997 C C . GLU B 1 105 ? -0.281 -22.5 -1.426 1 98.94 105 GLU B C 1
ATOM 1999 O O . GLU B 1 105 ? 0.919 -22.406 -1.157 1 98.94 105 GLU B O 1
ATOM 2004 N N . GLY B 1 106 ? -1.221 -22.375 -0.573 1 98.88 106 GLY B N 1
ATOM 2005 C CA . GLY B 1 106 ? -0.94 -22.297 0.851 1 98.88 106 GLY B CA 1
ATOM 2006 C C . GLY B 1 106 ? -0.472 -20.922 1.284 1 98.88 106 GLY B C 1
ATOM 2007 O O . GLY B 1 106 ? -0.008 -20.734 2.412 1 98.88 106 GLY B O 1
ATOM 2008 N N . ALA B 1 107 ? -0.502 -19.938 0.451 1 98.94 107 ALA B N 1
ATOM 2009 C CA . ALA B 1 107 ? -0.105 -18.594 0.841 1 98.94 107 ALA B CA 1
ATOM 2010 C C . ALA B 1 107 ? -1.058 -18.016 1.889 1 98.94 107 ALA B C 1
ATOM 2012 O O . ALA B 1 107 ? -2.213 -18.438 1.979 1 98.94 107 ALA B O 1
ATOM 2013 N N . ILE B 1 108 ? -0.55 -17.094 2.656 1 98.94 108 ILE B N 1
ATOM 2014 C CA . ILE B 1 108 ? -1.31 -16.516 3.766 1 98.94 108 ILE B CA 1
ATOM 2015 C C . ILE B 1 108 ? -1.515 -15.023 3.539 1 98.94 108 ILE B C 1
ATOM 2017 O O . ILE B 1 108 ? -0.562 -14.25 3.598 1 98.94 108 ILE B O 1
ATOM 2021 N N . PHE B 1 109 ? -2.764 -14.648 3.258 1 98.69 109 PHE B N 1
ATOM 2022 C CA . PHE B 1 109 ? -3.152 -13.242 3.168 1 98.69 109 PHE B CA 1
ATOM 2023 C C . PHE B 1 109 ? -3.961 -12.828 4.391 1 98.69 109 PHE B C 1
ATOM 2025 O O . PHE B 1 109 ? -5.109 -12.398 4.266 1 98.69 109 PHE B O 1
ATOM 2032 N N . LYS B 1 110 ? -3.385 -12.945 5.555 1 98.44 110 LYS B N 1
ATOM 2033 C CA . LYS B 1 110 ? -4.086 -12.562 6.777 1 98.44 110 LYS B CA 1
ATOM 2034 C C . LYS B 1 110 ? -3.969 -11.062 7.035 1 98.44 110 LYS B C 1
ATOM 2036 O O . LYS B 1 110 ? -2.875 -10.5 6.965 1 98.44 110 LYS B O 1
ATOM 2041 N N . ASN B 1 111 ? -5.094 -10.422 7.32 1 97.25 111 ASN B N 1
ATOM 2042 C CA . ASN B 1 111 ? -5.129 -8.992 7.621 1 97.25 111 ASN B CA 1
ATOM 2043 C C . ASN B 1 111 ? -4.441 -8.172 6.531 1 97.25 111 ASN B C 1
ATOM 2045 O O . ASN B 1 111 ? -3.664 -7.262 6.832 1 97.25 111 ASN B O 1
ATOM 2049 N N . THR B 1 112 ? -4.699 -8.547 5.254 1 97.75 112 THR B N 1
ATOM 2050 C CA . THR B 1 112 ? -4.074 -7.922 4.098 1 97.75 112 THR B CA 1
ATOM 2051 C C . THR B 1 112 ? -5.074 -7.051 3.346 1 97.75 112 THR B C 1
ATOM 2053 O O . THR B 1 112 ? -6.285 -7.258 3.447 1 97.75 112 THR B O 1
ATOM 2056 N N . VAL B 1 113 ? -4.602 -6.043 2.746 1 98 113 VAL B N 1
ATOM 2057 C CA . VAL B 1 113 ? -5.367 -5.328 1.727 1 98 113 VAL B CA 1
ATOM 2058 C C . VAL B 1 113 ? -5.035 -5.891 0.346 1 98 113 VAL B C 1
ATOM 2060 O O . VAL B 1 113 ? -3.873 -5.91 -0.063 1 98 113 VAL B O 1
ATOM 2063 N N . LEU B 1 114 ? -6.059 -6.41 -0.322 1 98 114 LEU B N 1
ATOM 2064 C CA . LEU B 1 114 ? -5.961 -6.844 -1.712 1 98 114 LEU B CA 1
ATOM 2065 C C . LEU B 1 114 ? -6.84 -5.98 -2.611 1 98 114 LEU B C 1
ATOM 2067 O O . LEU B 1 114 ? -8.047 -6.215 -2.715 1 98 114 LEU B O 1
ATOM 2071 N N . SER B 1 115 ? -6.195 -5.051 -3.23 1 97.31 115 SER B N 1
ATOM 2072 C CA . SER B 1 115 ? -6.965 -4.109 -4.039 1 97.31 115 SER B CA 1
ATOM 2073 C C . SER B 1 115 ? -6.52 -4.141 -5.496 1 97.31 115 SER B C 1
ATOM 2075 O O . SER B 1 115 ? -5.336 -3.955 -5.793 1 97.31 115 SER B O 1
ATOM 2077 N N . GLY B 1 116 ? -7.5 -4.309 -6.363 1 97 116 GLY B N 1
ATOM 2078 C CA . GLY B 1 116 ? -7.246 -4.223 -7.793 1 97 116 GLY B CA 1
ATOM 2079 C C . GLY B 1 116 ? -6.246 -5.254 -8.281 1 97 116 GLY B C 1
ATOM 2080 O O . GLY B 1 116 ? -5.625 -5.07 -9.328 1 97 116 GLY B O 1
ATOM 2081 N N . SER B 1 117 ? -6.082 -6.301 -7.535 1 98 117 SER B N 1
ATOM 2082 C CA . SER B 1 117 ? -5.105 -7.309 -7.922 1 98 117 SER B CA 1
ATOM 2083 C C . SER B 1 117 ? -5.773 -8.484 -8.625 1 98 117 SER B C 1
ATOM 2085 O O . SER B 1 117 ? -6.949 -8.773 -8.391 1 98 117 SER B O 1
ATOM 2087 N N . THR B 1 118 ? -5 -9.156 -9.492 1 97.88 118 THR B N 1
ATOM 2088 C CA . THR B 1 118 ? -5.582 -10.242 -10.273 1 97.88 118 THR B CA 1
ATOM 2089 C C . THR B 1 118 ? -4.875 -11.562 -9.984 1 97.88 118 THR B C 1
ATOM 2091 O O . THR B 1 118 ? -3.67 -11.586 -9.734 1 97.88 118 THR B O 1
ATOM 2094 N N . PHE B 1 119 ? -5.66 -12.656 -10.094 1 98.56 119 PHE B N 1
ATOM 2095 C CA . PHE B 1 119 ? -5.191 -14.008 -9.812 1 98.56 119 PHE B CA 1
ATOM 2096 C C . PHE B 1 119 ? -5.625 -14.969 -10.906 1 98.56 119 PHE B C 1
ATOM 2098 O O . PHE B 1 119 ? -5.887 -16.141 -10.633 1 98.56 119 PHE B O 1
ATOM 2105 N N . ASP B 1 120 ? -5.691 -14.484 -12.094 1 98.19 120 ASP B N 1
ATOM 2106 C CA . ASP B 1 120 ? -6.16 -15.297 -13.211 1 98.19 120 ASP B CA 1
ATOM 2107 C C . ASP B 1 120 ? -5.258 -16.516 -13.43 1 98.19 120 ASP B C 1
ATOM 2109 O O . ASP B 1 120 ? -4.047 -16.359 -13.609 1 98.19 120 ASP B O 1
ATOM 2113 N N . GLU B 1 121 ? -5.883 -17.719 -13.391 1 98.56 121 GLU B N 1
ATOM 2114 C CA . GLU B 1 121 ? -5.219 -19 -13.617 1 98.56 121 GLU B CA 1
ATOM 2115 C C . GLU B 1 121 ? -4.16 -19.266 -12.555 1 98.56 121 GLU B C 1
ATOM 2117 O O . GLU B 1 121 ? -3.273 -20.109 -12.75 1 98.56 121 GLU B O 1
ATOM 2122 N N . ALA B 1 122 ? -4.18 -18.5 -11.484 1 98.88 122 ALA B N 1
ATOM 2123 C CA . ALA B 1 122 ? -3.271 -18.781 -10.383 1 98.88 122 ALA B CA 1
ATOM 2124 C C . ALA B 1 122 ? -3.742 -20 -9.586 1 98.88 122 ALA B C 1
ATOM 2126 O O . ALA B 1 122 ? -4.938 -20.297 -9.547 1 98.88 122 ALA B O 1
ATOM 2127 N N . ASN B 1 123 ? -2.787 -20.766 -9.039 1 98.94 123 ASN B N 1
ATOM 2128 C CA . ASN B 1 123 ? -3.121 -21.812 -8.078 1 98.94 123 ASN B CA 1
ATOM 2129 C C . ASN B 1 123 ? -3.342 -21.234 -6.684 1 98.94 123 ASN B C 1
ATOM 2131 O O . ASN B 1 123 ? -2.395 -20.797 -6.031 1 98.94 123 ASN B O 1
ATOM 2135 N N . MET B 1 124 ? -4.578 -21.328 -6.199 1 98.75 124 MET B N 1
ATOM 2136 C CA . MET B 1 124 ? -4.93 -20.703 -4.93 1 98.75 124 MET B CA 1
ATOM 2137 C C . MET B 1 124 ? -5.406 -21.75 -3.924 1 98.75 124 MET B C 1
ATOM 2139 O O . MET B 1 124 ? -6.184 -21.438 -3.02 1 98.75 124 MET B O 1
ATOM 2143 N N . LYS B 1 125 ? -4.988 -22.922 -4.172 1 98.81 125 LYS B N 1
ATOM 2144 C CA . LYS B 1 125 ? -5.328 -23.984 -3.234 1 98.81 125 LYS B CA 1
ATOM 2145 C C . LYS B 1 125 ? -4.809 -23.672 -1.833 1 98.81 125 LYS B C 1
ATOM 2147 O O . LYS B 1 125 ? -3.646 -23.297 -1.667 1 98.81 125 LYS B O 1
ATOM 2152 N N . ASP B 1 126 ? -5.699 -23.734 -0.821 1 98.75 126 ASP B N 1
ATOM 2153 C CA . ASP B 1 126 ? -5.379 -23.656 0.602 1 98.75 126 ASP B CA 1
ATOM 2154 C C . ASP B 1 126 ? -4.895 -22.266 0.988 1 98.75 126 ASP B C 1
ATOM 2156 O O . ASP B 1 126 ? -4.156 -22.109 1.965 1 98.75 126 ASP B O 1
ATOM 2160 N N . VAL B 1 127 ? -5.207 -21.281 0.239 1 98.81 127 VAL B N 1
ATOM 2161 C CA . VAL B 1 127 ? -4.844 -19.922 0.609 1 98.81 127 VAL B CA 1
ATOM 2162 C C . VAL B 1 127 ? -5.688 -19.469 1.798 1 98.81 127 VAL B C 1
ATOM 2164 O O . VAL B 1 127 ? -6.871 -19.812 1.895 1 98.81 127 VAL B O 1
ATOM 2167 N N . ASP B 1 128 ? -5.066 -18.719 2.682 1 98.69 128 ASP B N 1
ATOM 2168 C CA . ASP B 1 128 ? -5.746 -18.141 3.844 1 98.69 128 ASP B CA 1
ATOM 2169 C C . ASP B 1 128 ? -6.047 -16.672 3.633 1 98.69 128 ASP B C 1
ATOM 2171 O O . ASP B 1 128 ? -5.129 -15.852 3.492 1 98.69 128 ASP B O 1
ATOM 2175 N N . PHE B 1 129 ? -7.344 -16.266 3.656 1 98.31 129 PHE B N 1
ATOM 2176 C CA . PHE B 1 129 ? -7.754 -14.891 3.445 1 98.31 129 PHE B CA 1
ATOM 2177 C C . PHE B 1 129 ? -8.352 -14.305 4.719 1 98.31 129 PHE B C 1
ATOM 2179 O O . PHE B 1 129 ? -9.18 -13.391 4.66 1 98.31 129 PHE B O 1
ATOM 2186 N N . GLU B 1 130 ? -7.949 -14.812 5.871 1 97.56 130 GLU B N 1
ATOM 2187 C CA . GLU B 1 130 ? -8.516 -14.328 7.129 1 97.56 130 GLU B CA 1
ATOM 2188 C C . GLU B 1 130 ? -8.312 -12.82 7.285 1 97.56 130 GLU B C 1
ATOM 2190 O O . GLU B 1 130 ? -7.184 -12.336 7.223 1 97.56 130 GLU B O 1
ATOM 2195 N N . ASP B 1 131 ? -9.43 -12.039 7.465 1 96.25 131 ASP B N 1
ATOM 2196 C CA . ASP B 1 131 ? -9.445 -10.609 7.758 1 96.25 131 ASP B CA 1
ATOM 2197 C C . ASP B 1 131 ? -8.836 -9.805 6.609 1 96.25 131 ASP B C 1
ATOM 2199 O O . ASP B 1 131 ? -8.211 -8.766 6.832 1 96.25 131 ASP B O 1
ATOM 2203 N N . THR B 1 132 ? -8.945 -10.352 5.402 1 97.19 132 THR B N 1
ATOM 2204 C CA . THR B 1 132 ? -8.469 -9.625 4.23 1 97.19 132 THR B CA 1
ATOM 2205 C C . THR B 1 132 ? -9.5 -8.594 3.773 1 97.19 132 THR B C 1
ATOM 2207 O O . THR B 1 132 ? -10.703 -8.883 3.752 1 97.19 132 THR B O 1
ATOM 2210 N N . LEU B 1 133 ? -9.055 -7.461 3.496 1 97.31 133 LEU B N 1
ATOM 2211 C CA . LEU B 1 133 ? -9.938 -6.488 2.857 1 97.31 133 LEU B CA 1
ATOM 2212 C C . LEU B 1 133 ? -9.859 -6.598 1.339 1 97.31 133 LEU B C 1
ATOM 2214 O O . LEU B 1 133 ? -8.812 -6.316 0.747 1 97.31 133 LEU B O 1
ATOM 2218 N N . ILE B 1 134 ? -10.938 -6.977 0.718 1 96.25 134 ILE B N 1
ATOM 2219 C CA . ILE B 1 134 ? -11.07 -7.129 -0.727 1 96.25 134 ILE B CA 1
ATOM 2220 C C . ILE B 1 134 ? -12.352 -6.445 -1.202 1 96.25 134 ILE B C 1
ATOM 2222 O O . ILE B 1 134 ? -13.414 -6.609 -0.594 1 96.25 134 ILE B O 1
ATOM 2226 N N . GLY B 1 135 ? -12.211 -5.641 -2.213 1 94.69 135 GLY B N 1
ATOM 2227 C CA . GLY B 1 135 ? -13.414 -5.02 -2.754 1 94.69 135 GLY B CA 1
ATOM 2228 C C . GLY B 1 135 ? -14.367 -6.02 -3.377 1 94.69 135 GLY B C 1
ATOM 2229 O O . GLY B 1 135 ? -13.953 -7.102 -3.803 1 94.69 135 GLY B O 1
ATOM 2230 N N . TYR B 1 136 ? -15.578 -5.598 -3.49 1 93.88 136 TYR B N 1
ATOM 2231 C CA . TYR B 1 136 ? -16.641 -6.488 -3.938 1 93.88 136 TYR B CA 1
ATOM 2232 C C . TYR B 1 136 ? -16.359 -7.016 -5.34 1 93.88 136 TYR B C 1
ATOM 2234 O O . TYR B 1 136 ? -16.453 -8.219 -5.59 1 93.88 136 TYR B O 1
ATOM 2242 N N . ILE B 1 137 ? -15.992 -6.156 -6.27 1 95.12 137 ILE B N 1
ATOM 2243 C CA . ILE B 1 137 ? -15.766 -6.562 -7.652 1 95.12 137 ILE B CA 1
ATOM 2244 C C . ILE B 1 137 ? -14.57 -7.508 -7.723 1 95.12 137 ILE B C 1
ATOM 2246 O O . ILE B 1 137 ? -14.609 -8.523 -8.422 1 95.12 137 ILE B O 1
ATOM 2250 N N . ASP B 1 138 ? -13.562 -7.18 -7 1 96.81 138 ASP B N 1
ATOM 2251 C CA . ASP B 1 138 ? -12.375 -8.023 -6.957 1 96.81 138 ASP B CA 1
ATOM 2252 C C . ASP B 1 138 ? -12.695 -9.391 -6.348 1 96.81 138 ASP B C 1
ATOM 2254 O O . ASP B 1 138 ? -12.172 -10.414 -6.793 1 96.81 138 ASP B O 1
ATOM 2258 N N . LEU B 1 139 ? -13.516 -9.383 -5.34 1 97.31 139 LEU B N 1
ATOM 2259 C CA . LEU B 1 139 ? -13.914 -10.625 -4.691 1 97.31 139 LEU B CA 1
ATOM 2260 C C . LEU B 1 139 ? -14.68 -11.516 -5.66 1 97.31 139 LEU B C 1
ATOM 2262 O O . LEU B 1 139 ? -14.461 -12.734 -5.699 1 97.31 139 LEU B O 1
ATOM 2266 N N . GLN B 1 140 ? -15.5 -10.977 -6.473 1 97.25 140 GLN B N 1
ATOM 2267 C CA . GLN B 1 140 ? -16.234 -11.75 -7.461 1 97.25 140 GLN B CA 1
ATOM 2268 C C . GLN B 1 140 ? -15.297 -12.406 -8.469 1 97.25 140 GLN B C 1
ATOM 2270 O O . GLN B 1 140 ? -15.477 -13.57 -8.836 1 97.25 140 GLN B O 1
ATOM 2275 N N . LYS B 1 141 ? -14.352 -11.641 -8.891 1 97.5 141 LYS B N 1
ATOM 2276 C CA . LYS B 1 141 ? -13.359 -12.188 -9.805 1 97.5 141 LYS B CA 1
ATOM 2277 C C . LYS B 1 141 ? -12.57 -13.312 -9.148 1 97.5 141 LYS B C 1
ATOM 2279 O O . LYS B 1 141 ? -12.32 -14.352 -9.773 1 97.5 141 LYS B O 1
ATOM 2284 N N . LEU B 1 142 ? -12.211 -13.055 -7.938 1 98 142 LEU B N 1
ATOM 2285 C CA . LEU B 1 142 ? -11.469 -14.062 -7.188 1 98 142 LEU B CA 1
ATOM 2286 C C . LEU B 1 142 ? -12.273 -15.352 -7.055 1 98 142 LEU B C 1
ATOM 2288 O O . LEU B 1 142 ? -11.719 -16.438 -7.188 1 98 142 LEU B O 1
ATOM 2292 N N . CYS B 1 143 ? -13.531 -15.242 -6.883 1 98.06 143 CYS B N 1
ATOM 2293 C CA . CYS B 1 143 ? -14.422 -16.375 -6.648 1 98.06 143 CYS B CA 1
ATOM 2294 C C . CYS B 1 143 ? -14.547 -17.234 -7.902 1 98.06 143 CYS B C 1
ATOM 2296 O O . CYS B 1 143 ? -15 -18.375 -7.832 1 98.06 143 CYS B O 1
ATOM 2298 N N . ARG B 1 144 ? -14.094 -16.797 -8.977 1 97.88 144 ARG B N 1
ATOM 2299 C CA . ARG B 1 144 ? -14.141 -17.594 -10.211 1 97.88 144 ARG B CA 1
ATOM 2300 C C . ARG B 1 144 ? -12.953 -18.531 -10.305 1 97.88 144 ARG B C 1
ATOM 2302 O O . ARG B 1 144 ? -12.922 -19.422 -11.172 1 97.88 144 ARG B O 1
ATOM 2309 N N . ASN B 1 145 ? -11.977 -18.297 -9.484 1 98.44 145 ASN B N 1
ATOM 2310 C CA . ASN B 1 145 ? -10.797 -19.172 -9.508 1 98.44 145 ASN B CA 1
ATOM 2311 C C . ASN B 1 145 ? -11.133 -20.578 -9.023 1 98.44 145 ASN B C 1
ATOM 2313 O O . ASN B 1 145 ? -11.531 -20.766 -7.867 1 98.44 145 ASN B O 1
ATOM 2317 N N . THR B 1 146 ? -10.93 -21.578 -9.734 1 97.56 146 THR B N 1
ATOM 2318 C CA . THR B 1 146 ? -11.43 -22.938 -9.477 1 97.56 146 THR B CA 1
ATOM 2319 C C . THR B 1 146 ? -10.484 -23.703 -8.562 1 97.56 146 THR B C 1
ATOM 2321 O O . THR B 1 146 ? -10.828 -24.781 -8.062 1 97.56 146 THR B O 1
ATOM 2324 N N . SER B 1 147 ? -9.367 -23.156 -8.344 1 98.44 147 SER B N 1
ATOM 2325 C CA . SER B 1 147 ? -8.414 -23.875 -7.5 1 98.44 147 SER B CA 1
ATOM 2326 C C . SER B 1 147 ? -8.672 -23.625 -6.02 1 98.44 147 SER B C 1
ATOM 2328 O O . SER B 1 147 ? -8.125 -24.312 -5.16 1 98.44 147 SER B O 1
ATOM 2330 N N . ILE B 1 148 ? -9.523 -22.672 -5.68 1 98.5 148 ILE B N 1
ATOM 2331 C CA . ILE B 1 148 ? -9.805 -22.344 -4.285 1 98.5 148 ILE B CA 1
ATOM 2332 C C . ILE B 1 148 ? -10.641 -23.453 -3.656 1 98.5 148 ILE B C 1
ATOM 2334 O O . ILE B 1 148 ? -11.641 -23.891 -4.227 1 98.5 148 ILE B O 1
ATOM 2338 N N . ASN B 1 149 ? -10.172 -23.797 -2.453 1 97.56 149 ASN B N 1
ATOM 2339 C CA . ASN B 1 149 ? -10.883 -24.875 -1.759 1 97.56 149 ASN B CA 1
ATOM 2340 C C . ASN B 1 149 ? -12.289 -24.438 -1.366 1 97.56 149 ASN B C 1
ATOM 2342 O O . ASN B 1 149 ? -12.555 -23.25 -1.192 1 97.56 149 ASN B O 1
ATOM 2346 N N . GLU B 1 150 ? -13.109 -25.406 -1.129 1 96.88 150 GLU B N 1
ATOM 2347 C CA . GLU B 1 150 ? -14.508 -25.156 -0.794 1 96.88 150 GLU B CA 1
ATOM 2348 C C . GLU B 1 150 ? -14.625 -24.359 0.506 1 96.88 150 GLU B C 1
ATOM 2350 O O . GLU B 1 150 ? -15.391 -23.406 0.585 1 96.88 150 GLU B O 1
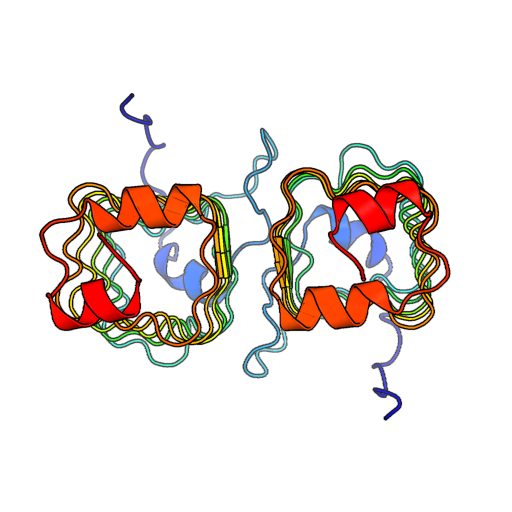ATOM 2355 N N . ASP B 1 151 ? -13.891 -24.734 1.499 1 96.88 151 ASP B N 1
ATOM 2356 C CA . ASP B 1 151 ? -13.953 -24.047 2.781 1 96.88 151 ASP B CA 1
ATOM 2357 C C . ASP B 1 151 ? -13.57 -22.578 2.631 1 96.88 151 ASP B C 1
ATOM 2359 O O . ASP B 1 151 ? -14.195 -21.703 3.234 1 96.88 151 ASP B O 1
ATOM 2363 N N . THR B 1 152 ? -12.555 -22.391 1.825 1 97.19 152 THR B N 1
ATOM 2364 C CA . THR B 1 152 ? -12.102 -21.031 1.6 1 97.19 152 THR B CA 1
ATOM 2365 C C . THR B 1 152 ? -13.141 -20.234 0.817 1 97.19 152 THR B C 1
ATOM 2367 O O . THR B 1 152 ? -13.367 -19.047 1.095 1 97.19 152 THR B O 1
ATOM 2370 N N . ARG B 1 153 ? -13.805 -20.859 -0.117 1 96.88 153 ARG B N 1
ATOM 2371 C CA . ARG B 1 153 ? -14.875 -20.203 -0.864 1 96.88 153 ARG B CA 1
ATOM 2372 C C . ARG B 1 153 ? -16 -19.766 0.066 1 96.88 153 ARG B C 1
ATOM 2374 O O . ARG B 1 153 ? -16.516 -18.656 -0.072 1 96.88 153 ARG B O 1
ATOM 2381 N N . LEU B 1 154 ? -16.281 -20.578 1.006 1 95.31 154 LEU B N 1
ATOM 2382 C CA . LEU B 1 154 ? -17.328 -20.25 1.965 1 95.31 154 LEU B CA 1
ATOM 2383 C C . LEU B 1 154 ? -16.922 -19.062 2.822 1 95.31 154 LEU B C 1
ATOM 2385 O O . LEU B 1 154 ? -17.719 -18.141 3.041 1 95.31 154 LEU B O 1
ATOM 2389 N N . GLU B 1 155 ? -15.719 -19.094 3.189 1 94.5 155 GLU B N 1
ATOM 2390 C CA . GLU B 1 155 ? -15.203 -18 4.016 1 94.5 155 GLU B CA 1
ATOM 2391 C C . GLU B 1 155 ? -15.234 -16.688 3.264 1 94.5 155 GLU B C 1
ATOM 2393 O O . GLU B 1 155 ? -15.5 -15.633 3.854 1 94.5 155 GLU B O 1
ATOM 2398 N N . LEU B 1 156 ? -15.008 -16.766 1.952 1 96 156 LEU B N 1
ATOM 2399 C CA . LEU B 1 156 ? -14.969 -15.578 1.112 1 96 156 LEU B CA 1
ATOM 2400 C C . LEU B 1 156 ? -16.375 -15.133 0.716 1 96 156 LEU B C 1
ATOM 2402 O O . LEU B 1 156 ? -16.562 -14.031 0.208 1 96 156 LEU B O 1
ATOM 2406 N N . GLY B 1 157 ? -17.328 -15.984 0.934 1 95.44 157 GLY B N 1
ATOM 2407 C CA . GLY B 1 157 ? -18.688 -15.688 0.542 1 95.44 157 GLY B CA 1
ATOM 2408 C C . GLY B 1 157 ? -18.938 -15.867 -0.943 1 95.44 157 GLY B C 1
ATOM 2409 O O . GLY B 1 157 ? -19.75 -15.156 -1.536 1 95.44 157 GLY B O 1
ATOM 2410 N N . CYS B 1 158 ? -18.141 -16.781 -1.443 1 94.88 158 CYS B N 1
ATOM 2411 C CA . CYS B 1 158 ? -18.359 -17.062 -2.857 1 94.88 158 CYS B CA 1
ATOM 2412 C C . CYS B 1 158 ? -19.672 -17.797 -3.08 1 94.88 158 CYS B C 1
ATOM 2414 O O . CYS B 1 158 ? -20.047 -18.672 -2.299 1 94.88 158 CYS B O 1
ATOM 2416 N N . ARG B 1 159 ? -20.484 -17.375 -4.027 1 82.5 159 ARG B N 1
ATOM 2417 C CA . ARG B 1 159 ? -21.734 -18.047 -4.375 1 82.5 159 ARG B CA 1
ATOM 2418 C C . ARG B 1 159 ? -21.656 -18.688 -5.754 1 82.5 159 ARG B C 1
ATOM 2420 O O . ARG B 1 159 ? -20.906 -18.219 -6.621 1 82.5 159 ARG B O 1
#

Foldseek 3Di:
DPPPDDPADPPPCLQVVLLVADDDLDDPDDPDPASENALAEQAQAAPRNAQHEHHQHEHANYEQANYENDNYEYHCYEHANYEHHLYEPANYEHELYEHENYEHANYEQALYEDYNYAHHNYQCHNYHQHNYHYDPVRLQRVLVHPNYDPVVCVVSVRD/DPPPDDPADPPPCLCVVLLVADPDQPDDPPPDDASENALAEQAQAAPRNAQHEHEQHEHANYEQANYENDNYEYACYEHANYEHHLYEPANYEHELYEHHCYEHANYEQALYEHYNYAHHNYQCDNYHQHNYDYDPVRLQRVLPHPNYDPVVCVVSVRD

pLDDT: mean 92.0, std 13.68, range [33.06, 99.0]

Secondary structure (DSSP, 8-state):
----PPPPP--TTTTGGGGT--SB---TT------B-TT-B-TT--STTTT-B-TT-B-TT-B-TT-B-TT-EEES-B-TT-B-TT-B-TT-EEES-B-TT-B-TT-B-TT-EEES-B-TT-B-TT-B-TT-EE-HHHHHHHTT-TTS-HHHHHHHT--/----PPPPP--TTTTGGGGT-----SSS-------B-TT-B-TT--STTTTBB-TT-B-TT-B-TT-B-TT-EEES-B-TT-B-TT-B-TT-EEES-B-TT-B-TT-B-TT-EEES-B-TT-B-TT-B-TT-EE-HHHHHHHHT-TTS-HHHHHHHT--

Organism: Aegilops tauschii subsp. strangulata (NCBI:txid200361)

InterPro domains:
  IPR001646 Pentapeptide repeat [PF00805] (75-109)

Sequence (318 aa):
LFLRLPPLSTDPNRCEAAFVGNTIGQANGVYDKVLDLRFCDFTNDKNNLKGKTLSAALMSGAKFDGADLTEVVMSKAYAVGASFKGTNFTNAVIDRANFGKADLEGAIFKNTVLSGSTFDEANMKDVDFEDTLIGYIDLQKLCRNTSINEDTRLELGCRLFLRLPPLSTDPNRCEAAFVGNTIGQANGVYDKVLDLRFCDFTNDKNNLKGKTLSAALMSGAKFDGADLTEVVMSKAYAVGASFKGTNFTNAVIDRANFGKADLEGAIFKNTVLSGSTFDEANMKDVDFEDTLIGYIDLQKLCRNTSINEDTRLELGCR

Solvent-accessible surface area (backbone atoms only — not comparable to full-atom values): 15018 Å² total; per-residue (Å²): 128,80,74,81,70,73,78,77,75,82,57,90,56,36,58,60,39,52,57,48,30,36,24,44,30,58,35,100,68,70,84,60,88,72,48,49,30,53,59,30,79,40,59,55,37,70,63,59,37,38,14,19,24,42,21,37,20,35,26,36,52,14,32,32,31,48,13,28,33,34,40,18,36,28,32,46,18,39,26,41,48,13,33,30,34,42,17,32,30,36,53,15,40,36,32,42,22,36,32,31,48,11,34,30,37,42,16,31,33,32,52,14,38,46,36,77,47,44,54,57,79,26,38,36,34,64,40,39,60,53,74,42,47,59,48,71,71,48,44,56,59,55,57,66,45,80,45,46,40,69,71,49,34,55,73,71,63,51,128,129,80,75,82,71,74,79,77,73,80,56,92,56,36,57,59,41,52,57,57,32,32,26,46,36,76,47,80,77,72,77,58,86,72,48,48,31,52,59,30,80,40,60,54,36,71,61,58,38,41,2,19,14,43,23,40,20,35,26,35,52,13,32,31,32,48,12,29,31,33,28,18,32,28,38,47,18,41,26,41,48,12,34,29,33,41,17,32,30,36,51,14,42,37,30,42,22,35,32,32,48,12,34,29,37,42,15,29,33,31,51,14,40,47,37,76,47,45,54,57,79,26,38,35,33,62,40,40,59,54,72,42,48,59,48,70,70,52,45,56,59,55,57,65,47,79,47,45,38,70,69,49,35,55,75,70,63,51,127

Nearest PDB structures (foldseek):
  4ycq-assembly1_A-2  TM=6.289E-01  e=2.463E-06  synthetic construct
  5dqa-assembly3_C-2  TM=5.113E-01  e=5.803E-07  synthetic construct
  5di5-assembly1_A-2  TM=4.856E-01  e=2.892E-06  synthetic construct
  2o6w-assembly1_A  TM=5.368E-01  e=3.583E-06  Cyanothece
  6fls-assembly1_A  TM=6.090E-01  e=1.604E-04  Clostridium botulinum

Radius of gyration: 19.1 Å; Cα contacts (8 Å, |Δi|>4): 927; chains: 2; bounding box: 51×48×49 Å